Protein AF-0000000083310906 (afdb_homodimer)

Foldseek 3Di:
DAQQQLALKKKKKWKKAAQDPPDWWWFKWQAAPVSPWIWTWTAGDPAKIFIAIPPVGTDDIDGDDHDHPDMKMWMWIAANQQKIWIDILLHTDDIDHHPPPRPPRRSSRPDMDGQADPVGGGNMDIDDMDMDSHGDDSVVSNCVSPVDDD/DAFQQLALKKKKKWKKAAQDPPDWWWFKWLAAAVSPWIWTWTDGDPFKIFIAIPPVGTDDIDGDDHDHPDMKMWMWIAANQQKIWIDILLHTDDIDHHPPPRDPSRSRHHDMDGQADPVGGGNMDIDDMDMDSHGDDSVVSNCVSPVDDD

pLDDT: mean 80.82, std 16.05, range [23.57, 97.54]

Structure (mmCIF, N/CA/C/O backbone):
data_AF-0000000083310906-model_v1
#
loop_
_entity.id
_entity.type
_entity.pdbx_description
1 polymer 'LamG-like jellyroll fold domain-containing protein'
#
loop_
_atom_site.group_PDB
_atom_site.id
_atom_site.type_symbol
_atom_site.label_atom_id
_atom_site.label_alt_id
_atom_site.label_comp_id
_atom_site.label_asym_id
_atom_site.label_entity_id
_atom_site.label_seq_id
_atom_site.pdbx_PDB_ins_code
_atom_site.Cartn_x
_atom_site.Cartn_y
_atom_site.Cartn_z
_atom_site.occupancy
_atom_site.B_iso_or_equiv
_atom_site.auth_seq_id
_atom_site.auth_comp_id
_atom_site.auth_asym_id
_atom_site.auth_atom_id
_atom_site.pdbx_PDB_model_num
ATOM 1 N N . MET A 1 1 ? -15.406 -0.384 -17.21 1 23.57 1 MET A N 1
ATOM 2 C CA . MET A 1 1 ? -14.773 -1.49 -16.499 1 23.57 1 MET A CA 1
ATOM 3 C C . MET A 1 1 ? -14.1 -1.001 -15.221 1 23.57 1 MET A C 1
ATOM 5 O O . MET A 1 1 ? -13.308 -0.057 -15.253 1 23.57 1 MET A O 1
ATOM 9 N N . SER A 1 2 ? -14.776 -1.024 -14.1 1 28.61 2 SER A N 1
ATOM 10 C CA . SER A 1 2 ? -14.705 -0.167 -12.92 1 28.61 2 SER A CA 1
ATOM 11 C C . SER A 1 2 ? -13.41 -0.396 -12.148 1 28.61 2 SER A C 1
ATOM 13 O O . SER A 1 2 ? -13.048 -1.538 -11.858 1 28.61 2 SER A O 1
ATOM 15 N N . GLY A 1 3 ? -12.318 0.153 -12.567 1 34.25 3 GLY A N 1
ATOM 16 C CA . GLY A 1 3 ? -11.121 0.126 -11.741 1 34.25 3 GLY A CA 1
ATOM 17 C C . GLY A 1 3 ? -11.416 -0.104 -10.271 1 34.25 3 GLY A C 1
ATOM 18 O O . GLY A 1 3 ? -12.572 -0.04 -9.847 1 34.25 3 GLY A O 1
ATOM 19 N N . GLY A 1 4 ? -10.633 -0.885 -9.58 1 37.99 4 GLY A N 1
ATOM 20 C CA . GLY A 1 4 ? -10.904 -1.086 -8.165 1 37.99 4 GLY A CA 1
ATOM 21 C C . GLY A 1 4 ? -11.352 0.179 -7.458 1 37.99 4 GLY A C 1
ATOM 22 O O . GLY A 1 4 ? -10.619 1.169 -7.421 1 37.99 4 GLY A O 1
ATOM 23 N N . THR A 1 5 ? -12.625 0.593 -7.618 1 42.18 5 THR A N 1
ATOM 24 C CA . THR A 1 5 ? -13.252 1.75 -6.989 1 42.18 5 THR A CA 1
ATOM 25 C C . THR A 1 5 ? -12.944 1.786 -5.495 1 42.18 5 THR A C 1
ATOM 27 O O . THR A 1 5 ? -13.242 0.834 -4.771 1 42.18 5 THR A O 1
ATOM 30 N N . ILE A 1 6 ? -11.69 2.244 -5.079 1 46.39 6 ILE A N 1
ATOM 31 C CA . ILE A 1 6 ? -11.696 2.55 -3.653 1 46.39 6 ILE A CA 1
ATOM 32 C C . ILE A 1 6 ? -13.025 3.197 -3.27 1 46.39 6 ILE A C 1
ATOM 34 O O . ILE A 1 6 ? -13.457 4.163 -3.903 1 46.39 6 ILE A O 1
ATOM 38 N N . HIS A 1 7 ? -13.932 2.423 -2.693 1 57.08 7 HIS A N 1
ATOM 39 C CA . HIS A 1 7 ? -15.253 2.813 -2.212 1 57.08 7 HIS A CA 1
ATOM 40 C C . HIS A 1 7 ? -15.215 4.187 -1.552 1 57.08 7 HIS A C 1
ATOM 42 O O . HIS A 1 7 ? -14.138 4.745 -1.33 1 57.08 7 HI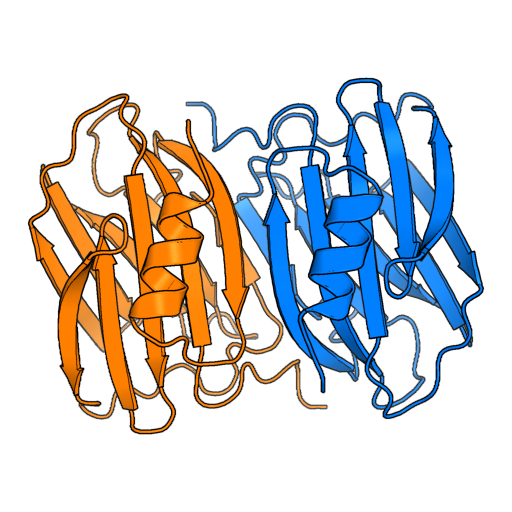S A O 1
ATOM 48 N N . ASN A 1 8 ? -16.31 4.774 -1.156 1 69.77 8 ASN A N 1
ATOM 49 C CA . ASN A 1 8 ? -16.708 6.035 -0.539 1 69.77 8 ASN A CA 1
ATOM 50 C C . ASN A 1 8 ? -16.092 6.199 0.847 1 69.77 8 ASN A C 1
ATOM 52 O O . ASN A 1 8 ? -16.476 7.096 1.6 1 69.77 8 ASN A O 1
ATOM 56 N N . GLU A 1 9 ? -15.138 5.216 1.278 1 83.07 9 GLU A N 1
ATOM 57 C CA . GLU A 1 9 ? -14.415 5.382 2.535 1 83.07 9 GLU A CA 1
ATOM 58 C C . GLU A 1 9 ? -13.037 4.73 2.47 1 83.07 9 GLU A C 1
ATOM 60 O O . GLU A 1 9 ? -12.816 3.811 1.678 1 83.07 9 GLU A O 1
ATOM 65 N N . LEU A 1 10 ? -12.065 5.137 3.286 1 88.09 10 LEU A N 1
ATOM 66 C CA . LEU A 1 10 ? -10.741 4.528 3.344 1 88.09 10 LEU A CA 1
ATOM 67 C C . LEU A 1 10 ? -10.007 4.942 4.615 1 88.09 10 LEU A C 1
ATOM 69 O O . LEU A 1 10 ? -10.372 5.933 5.253 1 88.09 10 LEU A O 1
ATOM 73 N N . SER A 1 11 ? -9.057 4.175 4.989 1 92.79 11 SER A N 1
ATOM 74 C CA . SER A 1 11 ? -8.058 4.488 6.004 1 92.79 11 SER A CA 1
ATOM 75 C C . SER A 1 11 ? -6.646 4.222 5.491 1 92.79 11 SER A C 1
ATOM 77 O O . SER A 1 11 ? -6.375 3.16 4.929 1 92.79 11 SER A O 1
ATOM 79 N N . VAL A 1 12 ? -5.796 5.185 5.613 1 93.78 12 VAL A N 1
ATOM 80 C CA . VAL A 1 12 ? -4.4 5.036 5.215 1 93.78 12 VAL A CA 1
ATOM 81 C C . VAL A 1 12 ? -3.492 5.25 6.424 1 93.78 12 VAL A C 1
ATOM 83 O O . VAL A 1 12 ? -3.606 6.259 7.123 1 93.78 12 VAL A O 1
ATOM 86 N N . LEU A 1 13 ? -2.619 4.287 6.727 1 96.12 13 LEU A N 1
ATOM 87 C CA . LEU A 1 13 ? -1.649 4.41 7.809 1 96.12 13 LEU A CA 1
ATOM 88 C C . LEU A 1 13 ? -0.23 4.196 7.294 1 96.12 13 LEU A C 1
ATOM 90 O O . LEU A 1 13 ? 0.008 3.315 6.464 1 96.12 13 LEU A O 1
ATOM 94 N N . VAL A 1 14 ? 0.717 4.951 7.798 1 93.91 14 VAL A N 1
ATOM 95 C CA . VAL A 1 14 ? 2.12 4.794 7.428 1 93.91 14 VAL A CA 1
ATOM 96 C C . VAL A 1 14 ? 3.011 5.171 8.61 1 93.91 14 VAL A C 1
ATOM 98 O O . VAL A 1 14 ? 2.701 6.102 9.356 1 93.91 14 VAL A O 1
ATOM 101 N N . TRP A 1 15 ? 4.045 4.452 8.817 1 93.92 15 TRP A N 1
ATOM 102 C CA . TRP A 1 15 ? 5.122 4.835 9.725 1 93.92 15 TRP A CA 1
ATOM 103 C C . TRP A 1 15 ? 6.256 5.516 8.967 1 93.92 15 TRP A C 1
ATOM 105 O O . TRP A 1 15 ? 6.652 5.063 7.891 1 93.92 15 TRP A O 1
ATOM 115 N N . PHE A 1 16 ? 6.758 6.634 9.555 1 90.21 16 PHE A N 1
ATOM 116 C CA . PHE A 1 16 ? 7.79 7.396 8.863 1 90.21 16 PHE A CA 1
ATOM 117 C C . PHE A 1 16 ? 8.778 7.995 9.856 1 90.21 16 PHE A C 1
ATOM 119 O O . PHE A 1 16 ? 8.455 8.17 11.033 1 90.21 16 PHE A O 1
ATOM 126 N N . ARG A 1 17 ? 9.872 8.228 9.36 1 91.34 17 ARG A N 1
ATOM 127 C CA . ARG A 1 17 ? 10.963 8.854 10.099 1 91.34 17 ARG A CA 1
ATOM 128 C C . ARG A 1 17 ? 11.675 9.898 9.245 1 91.34 17 ARG A C 1
ATOM 130 O O . ARG A 1 17 ? 12.24 9.572 8.2 1 91.34 17 ARG A O 1
ATOM 137 N N . VAL A 1 18 ? 11.638 11.17 9.749 1 88.74 18 VAL A N 1
ATOM 138 C CA . VAL A 1 18 ? 12.303 12.249 9.025 1 88.74 18 VAL A CA 1
ATOM 139 C C . VAL A 1 18 ? 13.806 12.203 9.296 1 88.74 18 VAL A C 1
ATOM 141 O O . VAL A 1 18 ? 14.235 12.196 10.452 1 88.74 18 VAL A O 1
ATOM 144 N N . GLU A 1 19 ? 14.526 12.132 8.251 1 88.68 19 GLU A N 1
ATOM 145 C CA . GLU A 1 19 ? 15.976 12.088 8.411 1 88.68 19 GLU A CA 1
ATOM 146 C C . GLU A 1 19 ? 16.571 13.493 8.436 1 88.68 19 GLU A C 1
ATOM 148 O O . GLU A 1 19 ? 17.574 13.736 9.11 1 88.68 19 GLU A O 1
ATOM 153 N N . GLN A 1 20 ? 16.047 14.347 7.66 1 86.21 20 GLN A N 1
ATOM 154 C CA . GLN A 1 20 ? 16.441 15.751 7.619 1 86.21 20 GLN A CA 1
ATOM 155 C C . GLN A 1 20 ? 15.242 16.651 7.335 1 86.21 20 GLN A C 1
ATOM 157 O O . GLN A 1 20 ? 14.44 16.363 6.444 1 86.21 20 GLN A O 1
ATOM 162 N N . PHE A 1 21 ? 15.243 17.726 8.124 1 82.03 21 PHE A N 1
ATOM 163 C CA . PHE A 1 21 ? 14.137 18.649 7.894 1 82.03 21 PHE A CA 1
ATOM 164 C C . PHE A 1 21 ? 14.44 19.575 6.722 1 82.03 21 PHE A C 1
ATOM 166 O O . PHE A 1 21 ? 15.075 20.617 6.896 1 82.03 21 PHE A O 1
ATOM 173 N N . ASP A 1 22 ? 14.261 19.175 5.601 1 80.19 22 ASP A N 1
ATOM 174 C CA . ASP A 1 22 ? 14.283 19.959 4.37 1 80.19 22 ASP A CA 1
ATOM 175 C C . ASP A 1 22 ? 12.937 19.894 3.653 1 80.19 22 ASP A C 1
ATOM 177 O O . ASP A 1 22 ? 12.808 19.23 2.622 1 80.19 22 ASP A O 1
ATOM 181 N N . LEU A 1 23 ? 11.968 20.543 4.126 1 74.47 23 LEU A N 1
ATOM 182 C CA . LEU A 1 23 ? 10.562 20.419 3.758 1 74.47 23 LEU A CA 1
ATOM 183 C C . LEU A 1 23 ? 10.243 21.271 2.534 1 74.47 23 LEU A C 1
ATOM 185 O O . LEU A 1 23 ? 10.93 22.259 2.264 1 74.47 23 LEU A O 1
ATOM 189 N N . PRO A 1 24 ? 9.329 20.826 1.683 1 84.36 24 PRO A N 1
ATOM 190 C CA . PRO A 1 24 ? 8.287 19.853 2.017 1 84.36 24 PRO A CA 1
ATOM 191 C C . PRO A 1 24 ? 8.704 18.415 1.717 1 84.36 24 PRO A C 1
ATOM 193 O O . PRO A 1 24 ? 9.486 18.175 0.793 1 84.36 24 PRO A O 1
ATOM 196 N N . HIS A 1 25 ? 8.202 17.479 2.661 1 84.43 25 HIS A N 1
ATOM 197 C CA . HIS A 1 25 ? 8.341 16.046 2.431 1 84.43 25 HIS A CA 1
ATOM 198 C C . HIS A 1 25 ? 7.004 15.416 2.053 1 84.43 25 HIS A C 1
ATOM 200 O O . HIS A 1 25 ? 6.084 15.363 2.872 1 84.43 25 HIS A O 1
ATOM 206 N N . TYR A 1 26 ? 6.949 14.887 0.878 1 86.53 26 TYR A N 1
ATOM 207 C CA . TYR A 1 26 ? 5.761 14.151 0.46 1 86.53 26 TYR A CA 1
ATOM 208 C C . TYR A 1 26 ? 5.833 12.698 0.913 1 86.53 26 TYR A C 1
ATOM 210 O O . TYR A 1 26 ? 6.771 11.978 0.563 1 86.53 26 TYR A O 1
ATOM 218 N N . ILE A 1 27 ? 4.845 12.327 1.659 1 88.18 27 ILE A N 1
ATOM 219 C CA . ILE A 1 27 ? 4.887 11.005 2.273 1 88.18 27 ILE A CA 1
ATOM 220 C C . ILE A 1 27 ? 4.179 9.995 1.372 1 88.18 27 ILE A C 1
ATOM 222 O O . ILE A 1 27 ? 4.749 8.958 1.025 1 88.18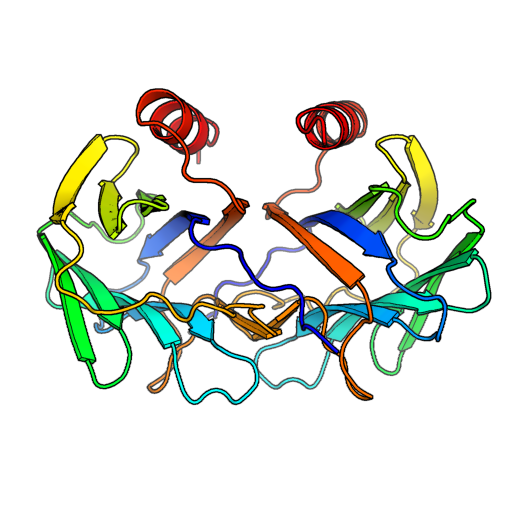 27 ILE A O 1
ATOM 226 N N . TRP A 1 28 ? 2.906 10.281 1.015 1 88.33 28 TRP A N 1
ATOM 227 C CA . TRP A 1 28 ? 2.235 9.419 0.048 1 88.33 28 TRP A CA 1
ATOM 228 C C . TRP A 1 28 ? 1.272 10.221 -0.821 1 88.33 28 TRP A C 1
ATOM 230 O O . TRP A 1 28 ? 0.799 11.285 -0.414 1 88.33 28 TRP A O 1
ATOM 240 N N . PHE A 1 29 ? 1.067 9.727 -2.049 1 84.47 29 PHE A N 1
ATOM 241 C CA . PHE A 1 29 ? 0.081 10.196 -3.015 1 84.47 29 PHE A CA 1
ATOM 242 C C . PHE A 1 29 ? -0.849 9.064 -3.433 1 84.47 29 PHE A C 1
ATOM 244 O O . PHE A 1 29 ? -0.391 7.978 -3.793 1 84.47 29 PHE A O 1
ATOM 251 N N . LEU A 1 30 ? -2.09 9.314 -3.211 1 83.74 30 LEU A N 1
ATOM 252 C CA . LEU A 1 30 ? -3.09 8.454 -3.832 1 83.74 30 LEU A CA 1
ATOM 253 C C . LEU A 1 30 ? -3.71 9.132 -5.049 1 83.74 30 LEU A C 1
ATOM 255 O O . LEU A 1 30 ? -4.39 10.152 -4.918 1 83.74 30 LEU A O 1
ATOM 259 N N . ASN A 1 31 ? -3.417 8.486 -6.149 1 78.68 31 ASN A N 1
ATOM 260 C CA . ASN A 1 31 ? -3.835 9.103 -7.403 1 78.68 31 ASN A CA 1
ATOM 261 C C . ASN A 1 31 ? -4.982 8.333 -8.051 1 78.68 31 ASN A C 1
ATOM 263 O O . ASN A 1 31 ? -5.082 7.114 -7.898 1 78.68 31 ASN A O 1
ATOM 267 N N . ASP A 1 32 ? -5.775 9.125 -8.762 1 70.44 32 ASP A N 1
ATOM 268 C CA . ASP A 1 32 ? -6.775 8.445 -9.58 1 70.44 32 ASP A CA 1
ATOM 269 C C . ASP A 1 32 ? -6.154 7.898 -10.864 1 70.44 32 ASP A C 1
ATOM 271 O O . ASP A 1 32 ? -4.977 8.136 -11.141 1 70.44 32 ASP A O 1
ATOM 275 N N . VAL A 1 33 ? -6.902 7.117 -11.703 1 63.11 33 VAL A N 1
ATOM 276 C CA . VAL A 1 33 ? -6.446 6.381 -12.878 1 63.11 33 VAL A CA 1
ATOM 277 C C . VAL A 1 33 ? -5.844 7.35 -13.893 1 63.11 33 VAL A C 1
ATOM 279 O O . VAL A 1 33 ? -4.899 7.004 -14.606 1 63.11 33 VAL A O 1
ATOM 282 N N . ASN A 1 34 ? -6.411 8.506 -13.944 1 63.2 34 ASN A N 1
ATOM 283 C CA . ASN A 1 34 ? -5.943 9.452 -14.952 1 63.2 34 ASN A CA 1
ATOM 284 C C . ASN A 1 34 ? -4.991 10.483 -14.354 1 63.2 34 ASN A C 1
ATOM 286 O O . ASN A 1 34 ? -4.573 11.419 -15.038 1 63.2 34 ASN A O 1
ATOM 290 N N . ASP A 1 35 ? -4.592 10.195 -13.087 1 64.47 35 ASP A N 1
ATOM 291 C CA . ASP A 1 35 ? -3.707 11.09 -12.347 1 64.47 35 ASP A CA 1
ATOM 292 C C . ASP A 1 35 ? -4.254 12.515 -12.334 1 64.47 35 ASP A C 1
ATOM 294 O O . ASP A 1 35 ? -3.487 13.48 -12.291 1 64.47 35 ASP A O 1
ATOM 298 N N . ALA A 1 36 ? -5.581 12.694 -12.591 1 68.31 36 ALA A N 1
ATOM 299 C CA . ALA A 1 36 ? -6.214 14.011 -12.595 1 68.31 36 ALA A CA 1
ATOM 300 C C . ALA A 1 36 ? -6.536 14.47 -11.176 1 68.31 36 ALA A C 1
ATOM 302 O O . ALA A 1 36 ? -6.577 15.671 -10.899 1 68.31 36 ALA A O 1
ATOM 303 N N . LYS A 1 37 ? -6.741 13.527 -10.268 1 74 37 LYS A N 1
ATOM 304 C CA . LYS A 1 37 ? -7.05 13.803 -8.868 1 74 37 LYS A CA 1
ATOM 305 C C . LYS A 1 37 ? -6.143 13.003 -7.937 1 74 37 LYS A C 1
ATOM 307 O O . LYS A 1 37 ? -5.794 11.859 -8.234 1 74 37 LYS A O 1
ATOM 312 N N . SER A 1 38 ? -5.688 13.738 -6.915 1 80.87 38 SER A N 1
ATOM 313 C CA . SER A 1 38 ? -4.832 13.065 -5.943 1 80.87 38 SER A CA 1
ATOM 314 C C . SER A 1 38 ? -5.09 13.578 -4.53 1 80.87 38 SER A C 1
ATOM 316 O O . SER A 1 38 ? -5.425 14.75 -4.341 1 80.87 38 SER A O 1
ATOM 318 N N . ILE A 1 39 ? -5.122 12.668 -3.672 1 84.73 39 ILE A N 1
ATOM 319 C CA . ILE A 1 39 ? -4.992 13.035 -2.266 1 84.73 39 ILE A CA 1
ATOM 320 C C . ILE A 1 39 ? -3.594 12.68 -1.767 1 84.73 39 ILE A C 1
ATOM 322 O O . ILE A 1 39 ? -3.051 11.628 -2.116 1 84.73 39 ILE A O 1
ATOM 326 N N . TYR A 1 40 ? -3.011 13.593 -1.012 1 88.9 40 TYR A N 1
ATOM 327 C CA . TYR A 1 40 ? -1.652 13.274 -0.59 1 88.9 40 TYR A CA 1
ATOM 328 C C . TYR A 1 40 ? -1.357 13.857 0.787 1 88.9 40 TYR A C 1
ATOM 330 O O . TYR A 1 40 ? -2.001 14.819 1.212 1 88.9 40 TYR A O 1
ATOM 338 N N . LEU A 1 41 ? -0.457 13.275 1.422 1 91.64 41 LEU A N 1
ATOM 339 C CA . LEU A 1 41 ? 0.067 13.682 2.721 1 91.64 41 LEU A CA 1
ATOM 340 C C . LEU A 1 41 ? 1.451 14.307 2.577 1 91.64 41 LEU A C 1
ATOM 342 O O . LEU A 1 41 ? 2.344 13.715 1.967 1 91.64 41 LEU A O 1
ATOM 346 N N . VAL A 1 42 ? 1.579 15.507 3.169 1 91.45 42 VAL A N 1
ATOM 347 C CA . VAL A 1 42 ? 2.849 16.218 3.061 1 91.45 42 VAL A CA 1
ATOM 348 C C . VAL A 1 42 ? 3.218 16.824 4.413 1 91.45 42 VAL A C 1
ATOM 350 O O . VAL A 1 42 ? 2.347 17.296 5.148 1 91.45 42 VAL A O 1
ATOM 353 N N . LEU A 1 43 ? 4.455 16.675 4.722 1 91.16 43 LEU A N 1
ATOM 354 C CA . LEU A 1 43 ? 5.016 17.414 5.848 1 91.16 43 LEU A CA 1
ATOM 355 C C . LEU A 1 43 ? 5.559 18.765 5.395 1 91.16 43 LEU A C 1
ATOM 357 O O . LEU A 1 43 ? 6.28 18.847 4.399 1 91.16 43 LEU A O 1
ATOM 361 N N . THR A 1 44 ? 5.067 19.735 6.045 1 87.93 44 THR A N 1
ATOM 362 C CA . THR A 1 44 ? 5.484 21.08 5.662 1 87.93 44 THR A CA 1
ATOM 363 C C . THR A 1 44 ? 6.014 21.846 6.87 1 87.93 44 THR A C 1
ATOM 365 O O . THR A 1 44 ? 5.773 21.457 8.015 1 87.93 44 THR A O 1
ATOM 368 N N . GLY A 1 45 ? 6.716 22.989 6.506 1 75.51 45 GLY A N 1
ATOM 369 C CA . GLY A 1 45 ? 7.235 23.825 7.576 1 75.51 45 GLY A CA 1
ATOM 370 C C . GLY A 1 45 ? 8.134 23.073 8.539 1 75.51 45 GLY A C 1
ATOM 371 O O . GLY A 1 45 ? 8.82 22.127 8.146 1 75.51 45 GLY A O 1
ATOM 372 N N . SER A 1 46 ? 8.373 23.53 9.743 1 67.79 46 SER A N 1
ATOM 373 C CA . SER A 1 46 ? 9.224 22.87 10.728 1 67.79 46 SER A CA 1
ATOM 374 C C . SER A 1 46 ? 8.459 21.788 11.483 1 67.79 46 SER A C 1
ATOM 376 O O . SER A 1 46 ? 9.047 21.032 12.259 1 67.79 46 SER A O 1
ATOM 378 N N . SER A 1 47 ? 7.107 21.515 11.097 1 80.09 47 SER A N 1
ATOM 379 C CA . SER A 1 47 ? 6.437 20.506 11.911 1 80.09 47 SER A CA 1
ATOM 380 C C . SER A 1 47 ? 4.94 20.467 11.622 1 80.09 47 SER A C 1
ATOM 382 O O . SER A 1 47 ? 4.124 20.465 12.546 1 80.09 47 SER A O 1
ATOM 384 N N . SER A 1 48 ? 4.67 20.532 10.46 1 90.49 48 SER A N 1
ATOM 385 C CA . SER A 1 48 ? 3.247 20.479 10.142 1 90.49 48 SER A CA 1
ATOM 386 C C . SER A 1 48 ? 2.932 19.313 9.21 1 90.49 48 SER A C 1
ATOM 388 O O . SER A 1 48 ? 3.752 18.948 8.366 1 90.49 48 SER A O 1
ATOM 390 N N . ILE A 1 49 ? 1.728 18.807 9.437 1 92.84 49 ILE A N 1
ATOM 391 C CA . ILE A 1 49 ? 1.2 17.767 8.562 1 92.84 49 ILE A CA 1
ATOM 392 C C . ILE A 1 49 ? -0.019 18.295 7.809 1 92.84 49 ILE A C 1
ATOM 394 O O . ILE A 1 49 ? -0.898 18.925 8.403 1 92.84 49 ILE A O 1
ATOM 398 N N . GLU A 1 50 ? 0.028 18.047 6.532 1 91.79 50 GLU A N 1
ATOM 399 C CA . GLU A 1 50 ? -1.097 18.466 5.7 1 91.79 50 GLU A CA 1
ATOM 400 C C . GLU A 1 50 ? -1.627 17.305 4.864 1 91.79 50 GLU A C 1
ATOM 402 O O . GLU A 1 50 ? -0.848 16.517 4.323 1 91.79 50 GLU A O 1
ATOM 407 N N . VAL A 1 51 ? -2.895 17.153 4.855 1 90.88 51 VAL A N 1
ATOM 408 C CA . VAL A 1 51 ? -3.56 16.357 3.829 1 90.88 51 VAL A CA 1
ATOM 409 C C . VAL A 1 51 ? -4.199 17.279 2.793 1 90.88 51 VAL A C 1
ATOM 411 O O . VAL A 1 51 ? -4.996 18.155 3.139 1 90.88 51 VAL A O 1
ATOM 414 N N . ASN A 1 52 ? -3.817 17.025 1.556 1 88.03 52 ASN A N 1
ATOM 415 C CA . ASN A 1 52 ? -4.271 17.892 0.474 1 88.03 52 ASN A CA 1
ATOM 416 C C . ASN A 1 52 ? -5.042 17.111 -0.585 1 88.03 52 ASN A C 1
ATOM 418 O O . ASN A 1 52 ? -4.816 15.913 -0.767 1 88.03 52 ASN A O 1
ATOM 422 N N . TYR A 1 53 ? -5.892 17.767 -1.122 1 80.78 53 TYR A N 1
ATOM 423 C CA . TYR A 1 53 ? -6.522 17.325 -2.361 1 80.78 53 TYR A CA 1
ATOM 424 C C . TYR A 1 53 ? -6.064 18.176 -3.54 1 80.78 53 TYR A C 1
ATOM 426 O O . TYR A 1 53 ? -6.16 19.405 -3.5 1 80.78 53 TYR A O 1
ATOM 434 N N . ARG A 1 54 ? -5.512 17.475 -4.497 1 78.24 54 ARG A N 1
ATOM 435 C CA . ARG A 1 54 ? -4.905 18.18 -5.622 1 78.24 54 ARG A CA 1
ATOM 436 C C . ARG A 1 54 ? -5.898 19.143 -6.264 1 78.24 54 ARG A C 1
ATOM 438 O O . ARG A 1 54 ? -7.028 18.761 -6.577 1 78.24 54 ARG A O 1
ATOM 445 N N . ASN A 1 55 ? -5.497 20.36 -6.388 1 72.37 55 ASN A N 1
ATOM 446 C CA . ASN A 1 55 ? -6.203 21.471 -7.018 1 72.37 55 ASN A CA 1
ATOM 447 C C . ASN A 1 55 ? -7.366 21.956 -6.157 1 72.37 55 ASN A C 1
ATOM 449 O O . ASN A 1 55 ? -8.102 22.86 -6.554 1 72.37 55 ASN A O 1
ATOM 453 N N . GLU A 1 56 ? -7.702 21.28 -5.076 1 73.13 56 GLU A N 1
ATOM 454 C CA . GLU A 1 56 ? -8.759 21.738 -4.18 1 73.13 56 GLU A CA 1
ATOM 455 C C . GLU A 1 56 ? -8.178 22.387 -2.927 1 73.13 56 GLU A C 1
ATOM 457 O O . GLU A 1 56 ? -8.88 23.105 -2.212 1 73.13 56 GLU A O 1
ATOM 462 N N . GLY A 1 57 ? -6.924 22.046 -2.7 1 77.82 57 GLY A N 1
ATOM 463 C CA . GLY A 1 57 ? -6.258 22.713 -1.592 1 77.82 57 GLY A CA 1
ATOM 464 C C . GLY A 1 57 ? -6.133 21.839 -0.358 1 77.82 57 GLY A C 1
ATOM 465 O O . GLY A 1 57 ? -6.229 20.614 -0.447 1 77.82 57 GLY A O 1
ATOM 466 N N . ILE A 1 58 ? -5.819 22.565 0.796 1 77.67 58 ILE A N 1
ATOM 467 C CA . ILE A 1 58 ? -5.539 21.886 2.057 1 77.67 58 ILE A CA 1
ATOM 468 C C . ILE A 1 58 ? -6.847 21.428 2.698 1 77.67 58 ILE A C 1
ATOM 470 O O . ILE A 1 58 ? -7.757 22.233 2.91 1 77.67 58 ILE A O 1
ATOM 474 N N . LEU A 1 59 ? -6.858 20.152 2.956 1 81.71 59 LEU A N 1
ATOM 475 C CA . LEU A 1 59 ? -8.018 19.557 3.611 1 81.71 59 LEU A CA 1
ATOM 476 C C . LEU A 1 59 ? -7.844 19.553 5.126 1 81.71 59 LEU A C 1
ATOM 478 O O . LEU A 1 59 ? -8.752 19.948 5.861 1 81.71 59 LEU A O 1
ATOM 482 N N . LEU A 1 60 ? -6.724 19.088 5.548 1 87.26 60 LEU A N 1
ATOM 483 C CA . LEU A 1 60 ? -6.374 19.023 6.963 1 87.26 60 LEU A CA 1
ATOM 484 C C . LEU A 1 60 ? -4.976 19.582 7.203 1 87.26 60 LEU A C 1
ATOM 486 O O . LEU A 1 60 ? -4.087 19.425 6.362 1 87.26 60 LEU A O 1
ATOM 490 N N . PHE A 1 61 ? -4.855 20.25 8.309 1 89.47 61 PHE A N 1
ATOM 491 C CA . PHE A 1 61 ? -3.581 20.85 8.687 1 89.47 61 PHE A CA 1
ATOM 492 C C . PHE A 1 61 ? -3.415 20.859 10.202 1 89.47 61 PHE A C 1
ATOM 494 O O . PHE A 1 61 ? -4.286 21.348 10.924 1 89.47 61 PHE A O 1
ATOM 501 N N . GLU A 1 62 ? -2.306 20.29 10.599 1 92.77 62 GLU A N 1
ATOM 502 C CA . GLU A 1 62 ? -2.022 20.295 12.031 1 92.77 62 GLU A CA 1
ATOM 503 C C . GLU A 1 62 ? -0.525 20.424 12.297 1 92.77 62 GLU A C 1
ATOM 505 O O . GLU A 1 62 ? 0.292 19.879 11.551 1 92.77 62 GLU A O 1
ATOM 510 N N . ASN A 1 63 ? -0.225 21.111 13.378 1 92.73 63 ASN A N 1
ATOM 511 C CA . ASN A 1 63 ? 1.146 21.117 13.877 1 92.73 63 ASN A CA 1
ATOM 512 C C . ASN A 1 63 ? 1.405 19.943 14.817 1 92.73 63 ASN A C 1
ATOM 514 O O . ASN A 1 63 ? 0.574 19.631 15.671 1 92.73 63 ASN A O 1
ATOM 518 N N . VAL A 1 64 ? 2.516 19.231 14.498 1 91.68 64 VAL A N 1
ATOM 519 C CA . VAL A 1 64 ? 2.887 18.112 15.358 1 91.68 64 VAL A CA 1
ATOM 520 C C . VAL A 1 64 ? 4.367 18.207 15.72 1 91.68 64 VAL A C 1
ATOM 522 O O . VAL A 1 64 ? 5.153 18.816 14.99 1 91.68 64 VAL A O 1
ATOM 525 N N . PRO A 1 65 ? 4.783 17.645 16.876 1 89.22 65 PRO A N 1
ATOM 526 C CA . PRO A 1 65 ? 6.179 17.694 17.317 1 89.22 65 PRO A CA 1
ATOM 527 C C . PRO A 1 65 ? 7.065 16.689 16.585 1 89.22 65 PRO A C 1
ATOM 529 O O . PRO A 1 65 ? 7.447 15.665 17.158 1 89.22 65 PRO A O 1
ATOM 532 N N . LEU A 1 66 ? 7.516 17.032 15.445 1 90.64 66 LEU A N 1
ATOM 533 C CA . LEU A 1 66 ? 8.385 16.144 14.681 1 90.64 66 LEU A CA 1
ATOM 534 C C . LEU A 1 66 ? 9.846 16.346 15.071 1 90.64 66 LEU A C 1
ATOM 536 O O . LEU A 1 66 ? 10.279 17.476 15.309 1 90.64 66 LEU A O 1
ATOM 540 N N . LYS A 1 67 ? 10.564 15.312 15.242 1 91.12 67 LYS A N 1
ATOM 541 C CA . LYS A 1 67 ? 12.001 15.295 15.501 1 91.12 67 LYS A CA 1
ATOM 542 C C . LYS A 1 67 ? 12.728 14.394 14.507 1 91.12 67 LYS A C 1
ATOM 544 O O . LYS A 1 67 ? 12.253 13.302 14.188 1 91.12 67 LYS A O 1
ATOM 549 N N . GLU A 1 68 ? 13.84 14.919 14.05 1 90.3 68 GLU A N 1
ATOM 550 C CA . GLU A 1 68 ? 14.651 14.097 13.156 1 90.3 68 GLU A CA 1
ATOM 551 C C . GLU A 1 68 ? 15.05 12.784 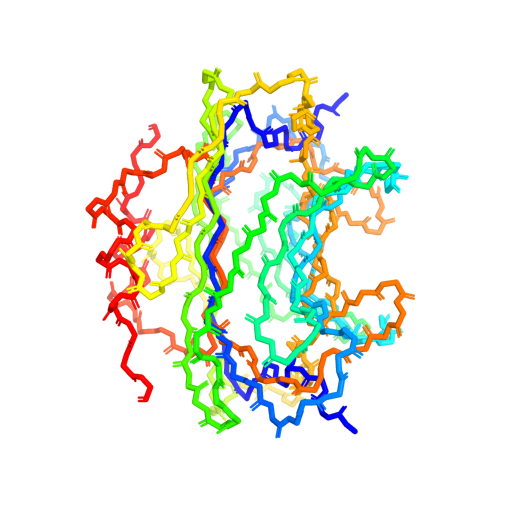13.824 1 90.3 68 GLU A C 1
ATOM 553 O O . GLU A 1 68 ? 15.374 12.76 15.014 1 90.3 68 GLU A O 1
ATOM 558 N N . GLY A 1 69 ? 14.949 11.736 13.055 1 91.53 69 GLY A N 1
ATOM 559 C CA . GLY A 1 69 ? 15.443 10.446 13.509 1 91.53 69 GLY A CA 1
ATOM 560 C C . GLY A 1 69 ? 14.44 9.689 14.36 1 91.53 69 GLY A C 1
ATOM 561 O O . GLY A 1 69 ? 14.755 8.629 14.905 1 91.53 69 GLY A O 1
ATOM 562 N N . THR A 1 70 ? 13.235 10.217 14.477 1 92.99 70 THR A N 1
ATOM 563 C CA . THR A 1 70 ? 12.212 9.576 15.296 1 92.99 70 THR A CA 1
ATOM 564 C C . THR A 1 70 ? 11.104 8.995 14.422 1 92.99 70 THR A C 1
ATOM 566 O O . THR A 1 70 ? 10.664 9.634 13.463 1 92.99 70 THR A O 1
ATOM 569 N N . TRP A 1 71 ? 10.731 7.774 14.808 1 94.06 71 TRP A N 1
ATOM 570 C CA . TRP A 1 71 ? 9.623 7.134 14.106 1 94.06 71 TRP A CA 1
ATOM 571 C C . TRP A 1 71 ? 8.283 7.669 14.598 1 94.06 71 TRP A C 1
ATOM 573 O O . TRP A 1 71 ? 8.073 7.819 15.804 1 94.06 71 TRP A O 1
ATOM 583 N N . ASN A 1 72 ? 7.429 7.972 13.676 1 94.43 72 ASN A N 1
ATOM 584 C CA . ASN A 1 72 ? 6.051 8.381 13.926 1 94.43 72 ASN A CA 1
ATOM 585 C C . ASN A 1 72 ? 5.074 7.644 13.014 1 94.43 72 ASN A C 1
ATOM 587 O O . ASN A 1 72 ? 5.483 7.02 12.034 1 94.43 72 ASN A O 1
ATOM 591 N N . ASN A 1 73 ? 3.81 7.65 13.419 1 96.1 73 ASN A N 1
ATOM 592 C CA . ASN A 1 73 ? 2.732 7.122 12.591 1 96.1 73 ASN A CA 1
ATOM 593 C C . ASN A 1 73 ? 1.703 8.198 12.256 1 96.1 73 ASN A C 1
ATOM 595 O O . ASN A 1 73 ? 1.335 9 13.116 1 96.1 73 ASN A O 1
ATOM 599 N N . ILE A 1 74 ? 1.279 8.221 11.021 1 95.89 74 ILE A N 1
ATOM 600 C CA . ILE A 1 74 ? 0.166 9.078 10.625 1 95.89 74 ILE A CA 1
ATOM 601 C C . ILE A 1 74 ? -0.952 8.227 10.028 1 95.89 74 ILE A C 1
ATOM 603 O O . ILE A 1 74 ? -0.693 7.308 9.248 1 95.89 74 ILE A O 1
ATOM 607 N N . GLY A 1 75 ? -2.165 8.461 10.49 1 96.6 75 GLY A N 1
ATOM 608 C CA . GLY A 1 75 ? -3.364 7.838 9.951 1 96.6 75 GLY A CA 1
ATOM 609 C C . GLY A 1 75 ? -4.355 8.839 9.389 1 96.6 75 GLY A C 1
ATOM 610 O O . GLY A 1 75 ? -4.604 9.883 9.997 1 96.6 75 GLY A O 1
ATOM 611 N N . TYR A 1 76 ? -4.797 8.612 8.206 1 93.84 76 TYR A N 1
ATOM 612 C CA . TYR A 1 76 ? -5.871 9.377 7.582 1 93.84 76 TYR A CA 1
ATOM 613 C C . TYR A 1 76 ? -7.095 8.503 7.34 1 93.84 76 TYR A C 1
ATOM 615 O O . TYR A 1 76 ? -6.978 7.389 6.824 1 93.84 76 TYR A O 1
ATOM 623 N N . VAL A 1 77 ? -8.263 9.001 7.774 1 92.94 77 VAL A N 1
ATOM 624 C CA . VAL A 1 77 ? -9.507 8.261 7.589 1 92.94 77 VAL A CA 1
ATOM 625 C C . VAL A 1 77 ? -10.536 9.147 6.889 1 92.94 77 VAL A C 1
ATOM 627 O O . VAL A 1 77 ? -10.693 10.32 7.236 1 92.94 77 VAL A O 1
ATOM 630 N N . PHE A 1 78 ? -11.136 8.568 5.925 1 88.77 78 PHE A N 1
ATOM 631 C CA . PHE A 1 78 ? -12.286 9.165 5.256 1 88.77 78 PHE A CA 1
ATOM 632 C C . PHE A 1 78 ? -13.477 8.213 5.274 1 88.77 78 PHE A C 1
ATOM 634 O O . PHE A 1 78 ? -13.368 7.066 4.836 1 88.77 78 PHE A O 1
ATOM 641 N N . ASP A 1 79 ? -14.565 8.792 5.807 1 86.67 79 ASP A N 1
ATOM 642 C CA . ASP A 1 79 ? -15.692 7.875 5.943 1 86.67 79 ASP A CA 1
ATOM 643 C C . ASP A 1 79 ? -16.789 8.199 4.931 1 86.67 79 ASP A C 1
ATOM 645 O O . ASP A 1 79 ? -16.693 9.185 4.198 1 86.67 79 ASP A O 1
ATOM 649 N N . LYS A 1 80 ? -17.78 7.392 4.817 1 80.9 80 LYS A N 1
ATOM 650 C CA . LYS A 1 80 ? -18.842 7.456 3.818 1 80.9 80 LYS A CA 1
ATOM 651 C C . LYS A 1 80 ? -19.708 8.698 4.015 1 80.9 80 LYS A C 1
ATOM 653 O O . LYS A 1 80 ? -20.427 9.111 3.103 1 80.9 80 LYS A O 1
ATOM 658 N N . GLU A 1 81 ? -19.659 9.21 5.198 1 78.92 81 GLU A N 1
ATOM 659 C CA . GLU A 1 81 ? -20.452 10.401 5.486 1 78.92 81 GLU A CA 1
ATOM 660 C C . GLU A 1 81 ? -19.707 11.671 5.086 1 78.92 81 GLU A C 1
ATOM 662 O O . GLU A 1 81 ? -20.239 12.775 5.212 1 78.92 81 GLU A O 1
ATOM 667 N N . GLY A 1 82 ? -18.492 11.487 4.701 1 78.22 82 GLY A N 1
ATOM 668 C CA . GLY A 1 82 ? -17.726 12.623 4.214 1 78.22 82 GLY A CA 1
ATOM 669 C C . GLY A 1 82 ? -16.844 13.249 5.278 1 78.22 82 GLY A C 1
ATOM 670 O O . GLY A 1 82 ? -16.413 14.395 5.138 1 78.22 82 GLY A O 1
ATOM 671 N N . THR A 1 83 ? -16.626 12.594 6.313 1 86.78 83 THR A N 1
ATOM 672 C CA . THR A 1 83 ? -15.78 13.094 7.391 1 86.78 83 THR A CA 1
ATOM 673 C C . THR A 1 83 ? -14.336 12.64 7.202 1 86.78 83 THR A C 1
ATOM 675 O O . THR A 1 83 ? -14.081 11.47 6.907 1 86.78 83 THR A O 1
ATOM 678 N N . SER A 1 84 ? -13.409 13.597 7.322 1 89.41 84 SER A N 1
ATOM 679 C CA . SER A 1 84 ? -11.98 13.303 7.289 1 89.41 84 SER A CA 1
ATOM 680 C C . SER A 1 84 ? -11.354 13.447 8.672 1 89.41 84 SER A C 1
ATOM 682 O O . SER A 1 84 ? -11.647 14.401 9.395 1 89.41 84 SER A O 1
ATOM 684 N N . LYS A 1 85 ? -10.586 12.471 8.967 1 93.66 85 LYS A N 1
ATOM 685 C CA . LYS A 1 85 ? -9.881 12.483 10.246 1 93.66 85 LYS A CA 1
ATOM 686 C C . LYS A 1 85 ? -8.383 12.267 10.05 1 93.66 85 LYS A C 1
ATOM 688 O O . LYS A 1 85 ? -7.971 11.463 9.212 1 93.66 85 LYS A O 1
ATOM 693 N N . LEU A 1 86 ? -7.631 12.947 10.854 1 95.62 86 LEU A N 1
ATOM 694 C CA . LEU A 1 86 ? -6.178 12.818 10.88 1 95.62 86 LEU A CA 1
ATOM 695 C C . LEU A 1 86 ? -5.697 12.363 12.254 1 95.62 86 LEU A C 1
ATOM 697 O O . LEU A 1 86 ? -6.143 12.888 13.277 1 95.62 86 LEU A O 1
ATOM 701 N N . TYR A 1 87 ? -4.87 11.376 12.227 1 97.39 87 TYR A N 1
ATOM 702 C CA . TYR A 1 87 ? -4.306 10.834 13.458 1 97.39 87 TYR A CA 1
ATOM 703 C C . TYR A 1 87 ? -2.785 10.933 13.451 1 97.39 87 TYR A C 1
ATOM 705 O O . TYR A 1 87 ? -2.15 10.757 12.408 1 97.39 87 TYR A O 1
ATOM 713 N N . PHE A 1 88 ? -2.199 11.17 14.603 1 96.43 88 PHE A N 1
ATOM 714 C CA . PHE A 1 88 ? -0.758 11.17 14.828 1 96.43 88 PHE A CA 1
ATOM 715 C C . PHE A 1 88 ? -0.395 10.282 16.013 1 96.43 88 PHE A C 1
ATOM 717 O O . PHE A 1 88 ? -0.801 10.553 17.145 1 96.43 88 PHE A O 1
ATOM 724 N N . ASN A 1 89 ? 0.337 9.224 15.672 1 96.42 89 ASN A N 1
ATOM 725 C CA . ASN A 1 89 ? 0.701 8.222 16.668 1 96.42 89 ASN A CA 1
ATOM 726 C C . ASN A 1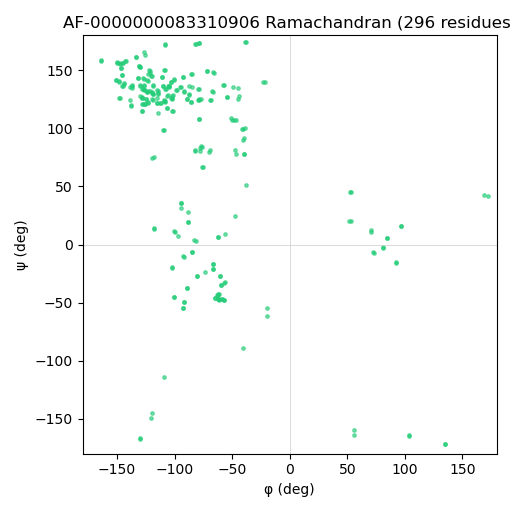 89 ? -0.523 7.708 17.42 1 96.42 89 ASN A C 1
ATOM 728 O O . ASN A 1 89 ? -0.507 7.612 18.649 1 96.42 89 ASN A O 1
ATOM 732 N N . GLY A 1 90 ? -1.565 7.42 16.622 1 96.45 90 GLY A N 1
ATOM 733 C CA . GLY A 1 90 ? -2.759 6.761 17.127 1 96.45 90 GLY A CA 1
ATOM 734 C C . GLY A 1 90 ? -3.722 7.714 17.811 1 96.45 90 GLY A C 1
ATOM 735 O O . GLY A 1 90 ? -4.796 7.306 18.257 1 96.45 90 GLY A O 1
ATOM 736 N N . VAL A 1 91 ? -3.383 8.973 17.928 1 96.18 91 VAL A N 1
ATOM 737 C CA . VAL A 1 91 ? -4.22 9.97 18.588 1 96.18 91 VAL A CA 1
ATOM 738 C C . VAL A 1 91 ? -4.888 10.858 17.54 1 96.18 91 VAL A C 1
ATOM 740 O O . VAL A 1 91 ? -4.226 11.359 16.628 1 96.18 91 VAL A O 1
ATOM 743 N N . LEU A 1 92 ? -6.167 11.14 17.699 1 96.87 92 LEU A N 1
ATOM 744 C CA . LEU A 1 92 ? -6.92 11.99 16.784 1 96.87 92 LEU A CA 1
ATOM 745 C C . LEU A 1 92 ? -6.452 13.439 16.878 1 96.87 92 LEU A C 1
ATOM 747 O O . LEU A 1 92 ? -6.435 14.021 17.965 1 96.87 92 LEU A O 1
ATOM 751 N N . LEU A 1 93 ? -6.049 14.05 15.78 1 95.31 93 LEU A N 1
ATOM 752 C CA . LEU A 1 93 ? -5.574 15.429 15.745 1 95.31 93 LEU A CA 1
ATOM 753 C C . LEU A 1 93 ? -6.665 16.366 15.237 1 95.31 93 LEU A C 1
ATOM 755 O O . LEU A 1 93 ? -6.812 17.483 15.738 1 95.31 93 LEU A O 1
ATOM 759 N N . GLN A 1 94 ? -7.316 15.96 14.184 1 93.74 94 GLN A N 1
ATOM 760 C CA . GLN A 1 94 ? -8.265 16.84 13.51 1 93.74 94 GLN A CA 1
ATOM 761 C C . GLN A 1 94 ? -9.375 16.039 12.835 1 93.74 94 GLN A C 1
ATOM 763 O O . GLN A 1 94 ? -9.13 14.951 12.308 1 93.74 94 GLN A O 1
ATOM 768 N N . ILE A 1 95 ? -10.538 16.558 12.896 1 91.45 95 ILE A N 1
ATOM 769 C CA . ILE A 1 95 ? -11.701 16.023 12.196 1 91.45 95 ILE A CA 1
ATOM 770 C C . ILE A 1 95 ? -12.371 17.132 11.388 1 91.45 95 ILE A C 1
ATOM 772 O O . ILE A 1 95 ? -12.576 18.239 11.892 1 91.45 95 ILE A O 1
ATOM 776 N N . ILE A 1 96 ? -12.558 16.892 10.11 1 86.27 96 ILE A N 1
ATOM 777 C CA . ILE A 1 96 ? -13.235 17.875 9.272 1 86.27 96 ILE A CA 1
ATOM 778 C C . ILE A 1 96 ? -14.414 17.219 8.556 1 86.27 96 ILE A C 1
ATOM 780 O O . ILE A 1 96 ? -14.256 16.179 7.912 1 86.27 96 ILE A O 1
ATOM 784 N N . PRO A 1 97 ? -15.54 17.784 8.827 1 76.69 97 PRO A N 1
ATOM 785 C CA . PRO A 1 97 ? -16.682 17.28 8.06 1 76.69 97 PRO A CA 1
ATOM 786 C C . PRO A 1 97 ? -16.58 17.598 6.57 1 76.69 97 PRO A C 1
ATOM 788 O O . PRO A 1 97 ? -15.891 18.545 6.184 1 76.69 97 PRO A O 1
ATOM 791 N N . TYR A 1 98 ? -17.12 16.714 5.689 1 62.56 98 TYR A N 1
ATOM 792 C CA . TYR A 1 98 ? -17.105 16.835 4.235 1 62.56 98 TYR A CA 1
ATOM 793 C C . TYR A 1 98 ? -17.558 18.223 3.798 1 62.56 98 TYR A C 1
ATOM 795 O O . TYR A 1 98 ? -18.622 18.693 4.209 1 62.56 98 TYR A O 1
ATOM 803 N N . PHE A 1 99 ? -16.606 19.034 3.332 1 56.57 99 PHE A N 1
ATOM 804 C CA . PHE A 1 99 ? -17.008 20.303 2.737 1 56.57 99 PHE A CA 1
ATOM 805 C C . PHE A 1 99 ? -17.147 20.171 1.225 1 56.57 99 PHE A C 1
ATOM 807 O O . PHE A 1 99 ? -16.896 21.127 0.488 1 56.57 99 PHE A O 1
ATOM 814 N N . GLY A 1 100 ? -17.626 18.985 0.743 1 53.97 100 GLY A N 1
ATOM 815 C CA . GLY A 1 100 ? -17.894 18.871 -0.682 1 53.97 100 GLY A CA 1
ATOM 816 C C . GLY A 1 100 ? -16.715 18.332 -1.469 1 53.97 100 GLY A C 1
ATOM 817 O O . GLY A 1 100 ? -16.786 18.202 -2.693 1 53.97 100 GLY A O 1
ATOM 818 N N . ILE A 1 101 ? -15.559 18.33 -0.884 1 48.94 101 ILE A N 1
ATOM 819 C CA . ILE A 1 101 ? -14.439 17.854 -1.688 1 48.94 101 ILE A CA 1
ATOM 820 C C . ILE A 1 101 ? -14.487 16.331 -1.789 1 48.94 101 ILE A C 1
ATOM 822 O O . ILE A 1 101 ? -14.497 15.635 -0.771 1 48.94 101 ILE A O 1
ATOM 826 N N . GLY A 1 102 ? -15.264 15.921 -2.714 1 50.03 102 GLY A N 1
ATOM 827 C CA . GLY A 1 102 ? -15.398 14.489 -2.928 1 50.03 102 GLY A CA 1
ATOM 828 C C . GLY A 1 102 ? -14.064 13.775 -3.038 1 50.03 102 GLY A C 1
ATOM 829 O O . GLY A 1 102 ? -13.123 14.295 -3.64 1 50.03 102 GLY A O 1
ATOM 830 N N . ILE A 1 103 ? -13.689 13.004 -1.996 1 55.38 103 ILE A N 1
ATOM 831 C CA . ILE A 1 103 ? -12.581 12.086 -2.236 1 55.38 103 ILE A CA 1
ATOM 832 C C . ILE A 1 103 ? -12.783 11.37 -3.57 1 55.38 103 ILE A C 1
ATOM 834 O O . ILE A 1 103 ? -13.918 11.102 -3.972 1 55.38 103 ILE A O 1
ATOM 838 N N . PRO A 1 104 ? -11.821 11.469 -4.4 1 49.27 104 PRO A N 1
ATOM 839 C CA . PRO A 1 104 ? -12.003 10.834 -5.707 1 49.27 104 PRO A CA 1
ATOM 840 C C . PRO A 1 104 ? -12.704 9.481 -5.613 1 49.27 104 PRO A C 1
ATOM 842 O O . PRO A 1 104 ? -12.366 8.664 -4.753 1 49.27 104 PRO A O 1
ATOM 845 N N . SER A 1 105 ? -14.086 9.597 -5.736 1 46.77 105 SER A N 1
ATOM 846 C CA . SER A 1 105 ? -14.891 8.38 -5.755 1 46.77 105 SER A CA 1
ATOM 847 C C . SER A 1 105 ? -14.045 7.162 -6.108 1 46.77 105 SER A C 1
ATOM 849 O O . SER A 1 105 ? -14.247 6.078 -5.557 1 46.77 105 SER A O 1
ATOM 851 N N . SER A 1 106 ? -13.507 7.269 -7.314 1 44.74 106 SER A N 1
ATOM 852 C CA . SER A 1 106 ? -12.849 6.098 -7.886 1 44.74 106 SER A CA 1
ATOM 853 C C . SER A 1 106 ? -11.38 6.038 -7.484 1 44.74 106 SER A C 1
ATOM 855 O O . SER A 1 106 ? -10.494 6.052 -8.342 1 44.74 106 SER A O 1
ATOM 857 N N . ILE A 1 107 ? -10.93 6.556 -6.367 1 44.68 107 ILE A N 1
ATOM 858 C CA . ILE A 1 107 ? -9.523 6.276 -6.1 1 44.68 107 ILE A CA 1
ATOM 859 C C . ILE A 1 107 ? -9.247 4.788 -6.303 1 44.68 107 ILE A C 1
ATOM 861 O O . ILE A 1 107 ? -9.389 3.991 -5.373 1 44.68 107 ILE A O 1
ATOM 865 N N . THR A 1 108 ? -10.081 4.122 -7.139 1 46.16 108 THR A N 1
ATOM 866 C CA . THR A 1 108 ? -9.48 2.885 -7.625 1 46.16 108 THR A CA 1
ATOM 867 C C . THR A 1 108 ? -7.988 3.074 -7.883 1 46.16 108 THR A C 1
ATOM 869 O O . THR A 1 108 ? -7.596 3.643 -8.905 1 46.16 108 THR A O 1
ATOM 872 N N . THR A 1 109 ? -7.338 3.621 -6.838 1 51.62 109 THR A N 1
ATOM 873 C CA . THR A 1 109 ? -5.972 4.126 -6.927 1 51.62 109 THR A CA 1
ATOM 874 C C . THR A 1 109 ? -5.098 3.18 -7.746 1 51.62 109 THR A C 1
ATOM 876 O O . THR A 1 109 ? -4.947 2.007 -7.397 1 51.62 109 THR A O 1
ATOM 879 N N . ASN A 1 110 ? -4.966 3.598 -8.957 1 60.13 110 ASN A N 1
ATOM 880 C CA . ASN A 1 110 ? -4.104 2.835 -9.854 1 60.13 110 ASN A CA 1
ATOM 881 C C . ASN A 1 110 ? -2.628 3.05 -9.532 1 60.13 110 ASN A C 1
ATOM 883 O O . ASN A 1 110 ? -1.826 2.119 -9.624 1 60.13 110 ASN A O 1
ATOM 887 N N . TYR A 1 111 ? -2.501 4.393 -8.819 1 72.26 111 TYR A N 1
ATOM 888 C CA . TYR A 1 111 ? -1.084 4.676 -8.619 1 72.26 111 TYR A CA 1
ATOM 889 C C . TYR A 1 111 ? -0.836 5.271 -7.239 1 72.26 111 TYR A C 1
ATOM 891 O O . TYR A 1 111 ? -1.569 6.16 -6.798 1 72.26 111 TYR A O 1
ATOM 899 N N . ILE A 1 112 ? -0.009 4.675 -6.527 1 80.66 112 ILE A N 1
ATOM 900 C CA . ILE A 1 112 ? 0.397 5.169 -5.216 1 80.66 112 ILE A CA 1
ATOM 901 C C . ILE A 1 112 ? 1.879 5.538 -5.24 1 80.66 112 ILE A C 1
ATOM 903 O O . ILE A 1 112 ? 2.712 4.758 -5.707 1 80.66 112 ILE A O 1
ATOM 907 N N . ASN A 1 113 ? 2.137 6.752 -4.852 1 80.62 113 ASN A N 1
ATOM 908 C CA . ASN A 1 113 ? 3.52 7.144 -4.599 1 80.62 113 ASN A CA 1
ATOM 909 C C . ASN A 1 113 ? 3.836 7.152 -3.106 1 80.62 113 ASN A C 1
ATOM 911 O O . ASN A 1 113 ? 3.09 7.727 -2.312 1 80.62 113 ASN A O 1
ATOM 915 N N . LEU A 1 114 ? 4.915 6.473 -2.746 1 82.77 114 LEU A N 1
ATOM 916 C CA . LEU A 1 114 ? 5.389 6.48 -1.367 1 82.77 114 LEU A CA 1
ATOM 917 C C . LEU A 1 114 ? 6.732 7.195 -1.258 1 82.77 114 LEU A C 1
ATOM 919 O O . LEU A 1 114 ? 7.7 6.812 -1.918 1 82.77 114 LEU A O 1
ATOM 923 N N . GLY A 1 115 ? 6.765 8.24 -0.421 1 80.05 115 GLY A N 1
ATOM 924 C CA . GLY A 1 115 ? 7.989 8.982 -0.167 1 80.05 115 GLY A CA 1
ATOM 925 C C . GLY A 1 115 ? 8.435 9.821 -1.35 1 80.05 115 GLY A C 1
ATOM 926 O O . GLY A 1 115 ? 9.6 10.215 -1.434 1 80.05 115 GLY A O 1
ATOM 927 N N . LYS A 1 116 ? 7.589 9.936 -2.312 1 73.33 116 LYS A N 1
ATOM 928 C CA . LYS A 1 116 ? 7.881 10.742 -3.494 1 73.33 116 LYS A CA 1
ATOM 929 C C . LYS A 1 116 ? 6.669 11.572 -3.907 1 73.33 116 LYS A C 1
ATOM 931 O O . LYS A 1 116 ? 5.536 11.09 -3.862 1 73.33 116 LYS A O 1
ATOM 936 N N . GLY A 1 117 ? 6.955 12.791 -4.187 1 66.08 117 GLY A N 1
ATOM 937 C CA . GLY A 1 117 ? 5.901 13.674 -4.66 1 66.08 117 GLY A CA 1
ATOM 938 C C . GLY A 1 117 ? 6.275 14.426 -5.923 1 66.08 117 GLY A C 1
ATOM 939 O O . GLY A 1 117 ? 7.132 13.978 -6.688 1 66.08 117 GLY A O 1
ATOM 940 N N . VAL A 1 118 ? 5.501 15.427 -6.257 1 64.77 118 VAL A N 1
ATOM 941 C CA . VAL A 1 118 ? 5.623 16.231 -7.469 1 64.77 118 VAL A CA 1
ATOM 942 C C . VAL A 1 118 ? 6.981 16.928 -7.491 1 64.77 118 VAL A C 1
ATOM 944 O O . VAL A 1 118 ? 7.547 17.164 -8.562 1 64.77 118 VAL A O 1
ATOM 947 N N . SER A 1 119 ? 7.512 17.16 -6.356 1 64.93 119 SER A N 1
ATOM 948 C CA . SER A 1 119 ? 8.714 17.987 -6.318 1 64.93 119 SER A CA 1
ATOM 949 C C . SER A 1 119 ? 9.901 17.211 -5.758 1 64.93 119 SER A C 1
ATOM 951 O O . SER A 1 119 ? 10.907 17.805 -5.363 1 64.93 119 SER A O 1
ATOM 953 N N . GLY A 1 120 ? 9.762 15.904 -5.669 1 69.72 120 GLY A N 1
ATOM 954 C CA . GLY A 1 120 ? 10.928 15.169 -5.206 1 69.72 120 GLY A CA 1
ATOM 955 C C . GLY A 1 120 ? 10.595 14.114 -4.168 1 69.72 120 GLY A C 1
ATOM 956 O O . GLY A 1 120 ? 9.422 13.869 -3.878 1 69.72 120 GLY A O 1
ATOM 957 N N . SER A 1 121 ? 11.77 13.524 -3.566 1 73.25 121 SER A N 1
ATOM 958 C CA . SER A 1 121 ? 11.648 12.44 -2.597 1 73.25 121 SER A CA 1
ATOM 959 C C . SER A 1 121 ? 11.797 12.956 -1.169 1 73.25 121 SER A C 1
ATOM 961 O O . SER A 1 121 ? 12.505 13.936 -0.929 1 73.25 121 SER A O 1
ATOM 963 N N . CYS A 1 122 ? 11.041 12.416 -0.322 1 80.08 122 CYS A N 1
ATOM 964 C CA . CYS A 1 122 ? 11.182 12.765 1.088 1 80.08 122 CYS A CA 1
ATOM 965 C C . CYS A 1 122 ? 12.513 12.272 1.641 1 80.08 122 CYS A C 1
ATOM 967 O O . CYS A 1 122 ? 12.967 11.18 1.297 1 80.08 122 CYS A O 1
ATOM 969 N N . LYS A 1 123 ? 13.235 13.189 2.347 1 84.11 123 LYS A N 1
ATOM 970 C CA . LYS A 1 123 ? 14.372 12.736 3.143 1 84.11 123 LYS A CA 1
ATOM 971 C C . LYS A 1 123 ? 13.908 12.052 4.426 1 84.11 123 LYS A C 1
ATOM 973 O O . LYS A 1 123 ? 14.122 12.57 5.524 1 84.11 123 LYS A O 1
ATOM 978 N N . CYS A 1 124 ? 13.245 10.858 4.163 1 85.51 124 CYS A N 1
ATOM 979 C CA . CYS A 1 124 ? 12.616 10.105 5.243 1 85.51 124 CYS A CA 1
ATOM 980 C C . CYS A 1 124 ? 12.779 8.605 5.028 1 85.51 124 CYS A C 1
ATOM 982 O O . CYS A 1 124 ? 13.12 8.164 3.929 1 85.51 124 CYS A O 1
ATOM 984 N N . SER A 1 125 ? 12.665 7.922 6.086 1 84.59 125 SER A N 1
ATOM 985 C CA . SER A 1 125 ? 12.453 6.479 6.048 1 84.59 125 SER A CA 1
ATOM 986 C C . SER A 1 125 ? 10.979 6.132 6.226 1 84.59 125 SER A C 1
ATOM 988 O O . SER A 1 125 ? 10.283 6.754 7.032 1 84.59 125 SER A O 1
ATOM 990 N N . LEU A 1 126 ? 10.522 5.251 5.361 1 86.88 126 LEU A N 1
ATOM 991 C CA . LEU A 1 126 ? 9.159 4.754 5.514 1 86.88 126 LEU A CA 1
ATOM 992 C C . LEU A 1 126 ? 9.158 3.286 5.925 1 86.88 126 LEU A C 1
ATOM 994 O O . LEU A 1 126 ? 10.032 2.52 5.511 1 86.88 126 LEU A O 1
ATOM 998 N N . ALA A 1 127 ? 8.257 2.967 6.694 1 87.94 127 ALA A N 1
ATOM 999 C CA . ALA A 1 127 ? 8.017 1.574 7.063 1 87.94 127 ALA A CA 1
ATOM 1000 C C . ALA A 1 127 ? 6.607 1.139 6.674 1 87.94 127 ALA A C 1
ATOM 1002 O O . ALA A 1 127 ? 6.053 1.622 5.684 1 87.94 127 ALA A O 1
ATOM 1003 N N . ASP A 1 128 ? 5.912 0.296 7.266 1 89.75 128 ASP A N 1
ATOM 1004 C CA . ASP A 1 128 ? 4.644 -0.336 6.913 1 89.75 128 ASP A CA 1
ATOM 1005 C C . ASP A 1 128 ? 3.644 0.694 6.391 1 89.75 128 ASP A C 1
ATOM 1007 O O . ASP A 1 128 ? 3.582 1.817 6.895 1 89.75 128 ASP A O 1
ATOM 1011 N N . PHE A 1 129 ? 3.023 0.373 5.364 1 90.87 129 PHE A N 1
ATOM 1012 C CA . PHE A 1 129 ? 1.999 1.176 4.707 1 90.87 129 PHE A CA 1
ATOM 1013 C C . PHE A 1 129 ? 0.727 0.364 4.494 1 90.87 129 PHE A C 1
ATOM 1015 O O . PHE A 1 129 ? 0.753 -0.678 3.837 1 90.87 129 PHE A O 1
ATOM 1022 N N . PHE A 1 130 ? -0.395 0.862 5.088 1 93.15 130 PHE A N 1
ATOM 1023 C CA . PHE A 1 130 ? -1.648 0.117 5.031 1 93.15 130 PHE A CA 1
ATOM 1024 C C . PHE A 1 130 ? -2.756 0.968 4.422 1 93.15 130 PHE A C 1
ATOM 1026 O O . PHE A 1 130 ? -2.938 2.126 4.805 1 93.15 130 PHE A O 1
ATOM 1033 N N . ILE A 1 131 ? -3.451 0.396 3.472 1 91.06 131 ILE A N 1
ATOM 1034 C CA . ILE A 1 131 ? -4.699 0.969 2.981 1 91.06 131 ILE A CA 1
ATOM 1035 C C . ILE A 1 131 ? -5.859 0.027 3.295 1 91.06 131 ILE A C 1
ATOM 1037 O O . ILE A 1 131 ? -5.851 -1.136 2.885 1 91.06 131 ILE A O 1
ATOM 1041 N N . TYR A 1 132 ? -6.782 0.562 4.023 1 90.7 132 TYR A N 1
ATOM 1042 C CA . TYR A 1 132 ? -8.056 -0.109 4.25 1 90.7 132 TYR A CA 1
ATOM 1043 C C . TYR A 1 132 ? -9.156 0.502 3.39 1 90.7 132 TYR A C 1
ATOM 1045 O O . TYR A 1 132 ? -9.235 1.725 3.249 1 90.7 132 TYR A O 1
ATOM 1053 N N . THR A 1 133 ? -10.026 -0.302 2.83 1 87.63 133 THR A N 1
ATOM 1054 C CA . THR A 1 133 ? -11.162 0.202 2.065 1 87.63 133 THR A CA 1
ATOM 1055 C C . THR A 1 133 ? -12.36 0.452 2.976 1 87.63 133 THR A C 1
ATOM 1057 O O . THR A 1 133 ? -13.505 0.447 2.52 1 87.63 133 THR A O 1
ATOM 1060 N N . SER A 1 134 ? -12.087 0.568 4.205 1 88.67 134 SER A N 1
ATOM 1061 C CA . SER A 1 134 ? -13.064 0.944 5.221 1 88.67 134 SER A CA 1
ATOM 1062 C C . SER A 1 134 ? -12.54 2.075 6.1 1 88.67 134 SER A C 1
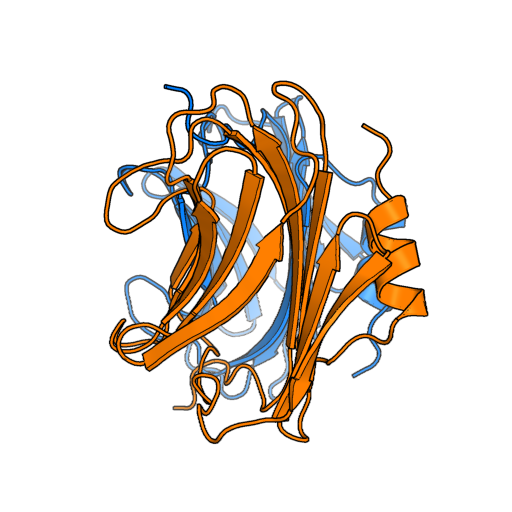ATOM 1064 O O . SER A 1 134 ? -11.328 2.264 6.221 1 88.67 134 SER A O 1
ATOM 1066 N N . ALA A 1 135 ? -13.509 2.765 6.582 1 91.37 135 ALA A N 1
ATOM 1067 C CA . ALA A 1 135 ? -13.153 3.761 7.589 1 91.37 135 ALA A CA 1
ATOM 1068 C C . ALA A 1 135 ? -12.938 3.109 8.952 1 91.37 135 ALA A C 1
ATOM 1070 O O . ALA A 1 135 ? -13.893 2.66 9.59 1 91.37 135 ALA A O 1
ATOM 1071 N N . LEU A 1 136 ? -11.708 3.027 9.41 1 95.35 136 LEU A N 1
ATOM 1072 C CA . LEU A 1 136 ? -11.409 2.417 10.701 1 95.35 136 LEU A CA 1
ATOM 1073 C C . LEU A 1 136 ? -11.863 3.316 11.846 1 95.35 136 LEU A C 1
ATOM 1075 O O . LEU A 1 136 ? -11.839 4.543 11.724 1 95.35 136 LEU A O 1
ATOM 1079 N N . ASP A 1 137 ? -12.229 2.724 12.906 1 96.78 137 ASP A N 1
ATOM 1080 C CA . ASP A 1 137 ? -12.604 3.515 14.074 1 96.78 137 ASP A CA 1
ATOM 1081 C C . ASP A 1 137 ? -11.37 3.958 14.856 1 96.78 137 ASP A C 1
ATOM 1083 O O . ASP A 1 137 ? -10.261 3.484 14.598 1 96.78 137 ASP A O 1
ATOM 1087 N N . ASP A 1 138 ? -11.575 4.795 15.84 1 97 138 ASP A N 1
ATOM 1088 C CA . ASP A 1 138 ? -10.481 5.403 16.59 1 97 138 ASP A CA 1
ATOM 1089 C C . ASP A 1 138 ? -9.66 4.342 17.321 1 97 138 ASP A C 1
ATOM 1091 O O . ASP A 1 138 ? -8.43 4.409 17.344 1 97 138 ASP A O 1
ATOM 1095 N N . SER A 1 139 ? -10.277 3.453 17.893 1 97.54 139 SER A N 1
ATOM 1096 C CA . SER A 1 139 ? -9.585 2.426 18.664 1 97.54 139 SER A CA 1
ATOM 1097 C C . SER A 1 139 ? -8.704 1.561 17.768 1 97.54 139 SER A C 1
ATOM 1099 O O . SER A 1 139 ? -7.574 1.23 18.133 1 97.54 139 SER A O 1
ATOM 1101 N N . THR A 1 140 ? -9.265 1.129 16.622 1 96.16 140 THR A N 1
ATOM 1102 C CA . THR A 1 140 ? -8.493 0.31 15.694 1 96.16 140 THR A CA 1
ATOM 1103 C C . THR A 1 140 ? -7.28 1.077 15.176 1 96.16 140 THR A C 1
ATOM 1105 O O . THR A 1 140 ? -6.183 0.522 15.079 1 96.16 140 THR A O 1
ATOM 1108 N N . ILE A 1 141 ? -7.457 2.332 14.845 1 97.26 141 ILE A N 1
ATOM 1109 C CA . ILE A 1 141 ? -6.355 3.172 14.39 1 97.26 141 ILE A CA 1
ATOM 1110 C C . ILE A 1 141 ? -5.256 3.201 15.45 1 97.26 141 ILE A C 1
ATOM 1112 O O . ILE A 1 141 ? -4.074 3.055 15.132 1 97.26 141 ILE A O 1
ATOM 1116 N N . ARG A 1 142 ? -5.63 3.427 16.666 1 96.81 142 ARG A N 1
ATOM 1117 C CA . ARG A 1 142 ? -4.668 3.452 17.764 1 96.81 142 ARG A CA 1
ATOM 1118 C C . ARG A 1 142 ? -3.928 2.123 17.873 1 96.81 142 ARG A C 1
ATOM 1120 O O . ARG A 1 142 ? -2.701 2.098 17.995 1 96.81 142 ARG A O 1
ATOM 1127 N N . ASP A 1 143 ? -4.64 1.048 17.82 1 96.15 143 ASP A N 1
ATOM 1128 C CA . ASP A 1 143 ? -4.036 -0.275 17.943 1 96.15 143 ASP A CA 1
ATOM 1129 C C . ASP A 1 143 ? -3.034 -0.529 16.819 1 96.15 143 ASP A C 1
ATOM 1131 O O . ASP A 1 143 ? -1.948 -1.062 17.056 1 96.15 143 ASP A O 1
ATOM 1135 N N . VAL A 1 144 ? -3.434 -0.241 15.634 1 94.94 144 VAL A N 1
ATOM 1136 C CA . VAL A 1 144 ? -2.552 -0.443 14.489 1 94.94 144 VAL A CA 1
ATOM 1137 C C . VAL A 1 144 ? -1.312 0.438 14.63 1 94.94 144 VAL A C 1
ATOM 1139 O O . VAL A 1 144 ? -0.187 -0.028 14.438 1 94.94 144 VAL A O 1
ATOM 1142 N N . ALA A 1 145 ? -1.496 1.707 14.962 1 95.98 145 ALA A N 1
ATOM 1143 C CA . ALA A 1 145 ? -0.388 2.644 15.125 1 95.98 145 ALA A CA 1
ATOM 1144 C C . ALA A 1 145 ? 0.612 2.136 16.16 1 95.98 145 ALA A C 1
ATOM 1146 O O . ALA A 1 145 ? 1.821 2.327 16.01 1 95.98 145 ALA A O 1
ATOM 1147 N N . MET A 1 146 ? 0.102 1.448 17.127 1 93.15 146 MET A N 1
ATOM 1148 C CA . MET A 1 146 ? 0.936 1.001 18.239 1 93.15 146 MET A CA 1
ATOM 1149 C C . MET A 1 146 ? 1.492 -0.395 17.977 1 93.15 146 MET A C 1
ATOM 1151 O O . MET A 1 146 ? 2.3 -0.902 18.756 1 93.15 146 MET A O 1
ATOM 1155 N N . SER A 1 147 ? 0.992 -0.993 16.982 1 87.96 147 SER A N 1
ATOM 1156 C CA . SER A 1 147 ? 1.367 -2.377 16.716 1 87.96 147 SER A CA 1
ATOM 1157 C C . SER A 1 147 ? 2.833 -2.485 16.312 1 87.96 147 SER A C 1
ATOM 1159 O O . SER A 1 147 ? 3.415 -3.571 16.349 1 87.96 147 SER A O 1
ATOM 1161 N N . ARG A 1 148 ? 3.476 -1.416 15.925 1 82.24 148 ARG A N 1
ATOM 1162 C CA . ARG A 1 148 ? 4.881 -1.435 15.53 1 82.24 148 ARG A CA 1
ATOM 1163 C C . ARG A 1 148 ? 5.751 -0.731 16.565 1 82.24 148 ARG A C 1
ATOM 1165 O O . ARG A 1 148 ? 5.372 0.317 17.093 1 82.24 148 ARG A O 1
ATOM 1172 N N . ILE A 1 149 ? 6.717 -1.491 17.019 1 71.15 149 ILE A N 1
ATOM 1173 C CA . ILE A 1 149 ? 7.698 -0.898 17.921 1 71.15 149 ILE A CA 1
ATOM 1174 C C . ILE A 1 149 ? 9.042 -0.765 17.208 1 71.15 149 ILE A C 1
ATOM 1176 O O . ILE A 1 149 ? 9.613 -1.761 16.757 1 71.15 149 ILE A O 1
ATOM 1180 N N . PHE A 1 150 ? 9.277 0.424 16.738 1 69 150 PHE A N 1
ATOM 1181 C CA . PHE A 1 150 ? 10.56 0.655 16.084 1 69 150 PHE A CA 1
ATOM 1182 C C . PHE A 1 150 ? 11.617 1.072 17.099 1 69 150 PHE A C 1
ATOM 1184 O O . PHE A 1 150 ? 11.297 1.676 18.124 1 69 150 PHE A O 1
ATOM 1191 N N . MET B 1 1 ? 20.321 10.797 -1.398 1 24.44 1 MET B N 1
ATOM 1192 C CA . MET B 1 1 ? 19.246 11.044 -0.441 1 24.44 1 MET B CA 1
ATOM 1193 C C . MET B 1 1 ? 18.211 9.925 -0.485 1 24.44 1 MET B C 1
ATOM 1195 O O . MET B 1 1 ? 17.687 9.6 -1.552 1 24.44 1 MET B O 1
ATOM 1199 N N . SER B 1 2 ? 18.371 8.866 0.309 1 28.74 2 SER B N 1
ATOM 1200 C CA . SER B 1 2 ? 18.001 7.465 0.14 1 28.74 2 SER B CA 1
ATOM 1201 C C . SER B 1 2 ? 16.488 7.284 0.181 1 28.74 2 SER B C 1
ATOM 1203 O O . SER B 1 2 ? 15.819 7.804 1.076 1 28.74 2 SER B O 1
ATOM 1205 N N . GLY B 1 3 ? 15.804 7.522 -0.886 1 35 3 GLY B N 1
ATOM 1206 C CA . GLY B 1 3 ? 14.398 7.155 -0.944 1 35 3 GLY B CA 1
ATOM 1207 C C . GLY B 1 3 ? 14.029 6.05 0.027 1 35 3 GLY B C 1
ATOM 1208 O O . GLY B 1 3 ? 14.907 5.409 0.609 1 35 3 GLY B O 1
ATOM 1209 N N . GLY B 1 4 ? 12.893 6.122 0.663 1 38.93 4 GLY B N 1
ATOM 1210 C CA . GLY B 1 4 ? 12.526 5.069 1.596 1 38.93 4 GLY B CA 1
ATOM 1211 C C . GLY B 1 4 ? 12.898 3.682 1.105 1 38.93 4 GLY B C 1
ATOM 1212 O O . GLY B 1 4 ? 12.402 3.23 0.071 1 38.93 4 GLY B O 1
ATOM 1213 N N . THR B 1 5 ? 14.192 3.295 1.201 1 43.47 5 THR B N 1
ATOM 1214 C CA . THR B 1 5 ? 14.73 1.991 0.83 1 43.47 5 THR B CA 1
ATOM 1215 C C . THR B 1 5 ? 13.872 0.868 1.406 1 43.47 5 THR B C 1
ATOM 1217 O O . THR B 1 5 ? 13.666 0.798 2.619 1 43.47 5 THR B O 1
ATOM 1220 N N . ILE B 1 6 ? 12.713 0.507 0.728 1 46.97 6 ILE B N 1
ATOM 1221 C CA . ILE B 1 6 ? 12.213 -0.787 1.18 1 46.97 6 ILE B CA 1
ATOM 1222 C C . ILE B 1 6 ? 13.382 -1.745 1.396 1 46.97 6 ILE B C 1
ATOM 1224 O O . ILE B 1 6 ? 14.226 -1.914 0.512 1 46.97 6 ILE B O 1
ATOM 1228 N N . HIS B 1 7 ? 13.812 -1.906 2.654 1 57.56 7 HIS B N 1
ATOM 1229 C CA . HIS B 1 7 ? 14.877 -2.787 3.119 1 57.56 7 HIS B CA 1
ATOM 1230 C C . HIS B 1 7 ? 14.871 -4.109 2.359 1 57.56 7 HIS B C 1
ATOM 1232 O O . HIS B 1 7 ? 13.95 -4.38 1.585 1 57.56 7 HIS B O 1
ATOM 1238 N N . ASN B 1 8 ? 15.802 -4.992 2.544 1 69.82 8 ASN B N 1
ATOM 1239 C CA . ASN B 1 8 ? 16.168 -6.305 2.024 1 69.82 8 ASN B CA 1
ATOM 1240 C C . ASN B 1 8 ? 15.089 -7.344 2.315 1 69.82 8 ASN B C 1
ATOM 1242 O O . ASN B 1 8 ? 15.312 -8.543 2.137 1 69.82 8 ASN B O 1
ATOM 1246 N N . GLU B 1 9 ? 13.869 -6.894 2.893 1 83.06 9 GLU B N 1
ATOM 1247 C CA . GLU B 1 9 ? 12.749 -7.812 3.08 1 83.06 9 GLU B CA 1
ATOM 1248 C C . GLU B 1 9 ? 11.414 -7.078 2.996 1 83.06 9 GLU B C 1
ATOM 1250 O O . GLU B 1 9 ? 11.346 -5.871 3.242 1 83.06 9 GLU B O 1
ATOM 1255 N N . LEU B 1 10 ? 10.299 -7.748 2.671 1 87.96 10 LEU B N 1
ATOM 1256 C CA . LEU B 1 10 ? 8.969 -7.149 2.64 1 87.96 10 LEU B CA 1
ATOM 1257 C C . LEU B 1 10 ? 7.888 -8.225 2.63 1 87.96 10 LEU B C 1
ATOM 1259 O O . LEU B 1 10 ? 8.165 -9.386 2.319 1 87.96 10 LEU B O 1
ATOM 1263 N N . SER B 1 11 ? 6.745 -7.866 3.038 1 92.61 11 SER B N 1
ATOM 1264 C CA . SER B 1 11 ? 5.509 -8.624 2.877 1 92.61 11 SER B CA 1
ATOM 1265 C C . SER B 1 11 ? 4.411 -7.766 2.258 1 92.61 11 SER B C 1
ATOM 1267 O O . SER B 1 11 ? 4.171 -6.641 2.701 1 92.61 11 SER B O 1
ATOM 1269 N N . VAL B 1 12 ? 3.811 -8.244 1.198 1 93.47 12 VAL B N 1
ATOM 1270 C CA . VAL B 1 12 ? 2.702 -7.55 0.552 1 93.47 12 VAL B CA 1
ATOM 1271 C C . VAL B 1 12 ? 1.449 -8.422 0.597 1 93.47 12 VAL B C 1
ATOM 1273 O O . VAL B 1 12 ? 1.482 -9.587 0.195 1 93.47 12 VAL B O 1
ATOM 1276 N N . LEU B 1 13 ? 0.345 -7.898 1.156 1 96.19 13 LEU B N 1
ATOM 1277 C CA . LEU B 1 13 ? -0.932 -8.604 1.186 1 96.19 13 LEU B CA 1
ATOM 1278 C C . LEU B 1 13 ? -2.027 -7.775 0.523 1 96.19 13 LEU B C 1
ATOM 1280 O O . LEU B 1 13 ? -2.088 -6.557 0.709 1 96.19 13 LEU B O 1
ATOM 1284 N N . VAL B 1 14 ? -2.913 -8.412 -0.22 1 93.85 14 VAL B N 1
ATOM 1285 C CA . VAL B 1 14 ? -4.041 -7.732 -0.849 1 93.85 14 VAL B CA 1
ATOM 1286 C C . VAL B 1 14 ? -5.233 -8.682 -0.937 1 93.85 14 VAL B C 1
ATOM 1288 O O . VAL B 1 14 ? -5.064 -9.88 -1.173 1 93.85 14 VAL B O 1
ATOM 1291 N N . TRP B 1 15 ? -6.385 -8.188 -0.685 1 94.01 15 TRP B N 1
ATOM 1292 C CA . TRP B 1 15 ? -7.63 -8.888 -0.984 1 94.01 15 TRP B CA 1
ATOM 1293 C C . TRP B 1 15 ? -8.18 -8.464 -2.341 1 94.01 15 TRP B C 1
ATOM 1295 O O . TRP B 1 15 ? -8.186 -7.276 -2.673 1 94.01 15 TRP B O 1
ATOM 1305 N N . PHE B 1 16 ? -8.625 -9.481 -3.135 1 90.17 16 PHE B N 1
ATOM 1306 C CA . PHE B 1 16 ? -9.094 -9.177 -4.482 1 90.17 16 PHE B CA 1
ATOM 1307 C C . PHE B 1 16 ? -10.248 -10.093 -4.873 1 90.17 16 PHE B C 1
ATOM 1309 O O . PHE B 1 16 ? -10.404 -11.178 -4.31 1 90.17 16 PHE B O 1
ATOM 1316 N N . ARG B 1 17 ? -10.962 -9.619 -5.734 1 91.25 17 ARG B N 1
ATOM 1317 C CA . ARG B 1 17 ? -12.095 -10.333 -6.312 1 91.25 17 ARG B CA 1
ATOM 1318 C C . ARG B 1 17 ? -12.152 -10.138 -7.824 1 91.25 17 ARG B C 1
ATOM 1320 O O . ARG B 1 17 ? -12.293 -9.012 -8.305 1 91.25 17 ARG B O 1
ATOM 1327 N N . VAL B 1 18 ? -12.057 -11.293 -8.556 1 88.46 18 VAL B N 1
ATOM 1328 C CA . VAL B 1 18 ? -12.117 -11.23 -10.013 1 88.46 18 VAL B CA 1
ATOM 1329 C C . VAL B 1 18 ? -13.569 -11.09 -10.465 1 88.46 18 VAL B C 1
ATOM 1331 O O . VAL B 1 18 ? -14.425 -11.888 -10.077 1 88.46 18 VAL B O 1
ATOM 1334 N N . GLU B 1 19 ? -13.789 -10.076 -11.216 1 88.37 19 GLU B N 1
ATOM 1335 C CA . GLU B 1 19 ? -15.149 -9.866 -11.703 1 88.37 19 GLU B CA 1
ATOM 1336 C C . GLU B 1 19 ? -15.381 -10.593 -13.024 1 88.37 19 GLU B C 1
ATOM 1338 O O . GLU B 1 19 ? -16.493 -11.048 -13.301 1 88.37 19 GLU B O 1
ATOM 1343 N N . GLN B 1 20 ? -14.414 -10.619 -13.842 1 85.5 20 GLN B N 1
ATOM 1344 C CA . GLN B 1 20 ? -14.441 -11.337 -15.111 1 85.5 20 GLN B CA 1
ATOM 1345 C C . GLN B 1 20 ? -13.064 -11.897 -15.457 1 85.5 20 GLN B C 1
ATOM 1347 O O . GLN B 1 20 ? -12.056 -11.198 -15.334 1 85.5 20 GLN B O 1
ATOM 1352 N N . PHE B 1 21 ? -13.144 -13.146 -15.907 1 81.48 21 PHE B N 1
ATOM 1353 C CA . PHE B 1 21 ? -11.866 -13.741 -16.281 1 81.48 21 PHE B CA 1
ATOM 1354 C C . PHE B 1 21 ? -11.462 -13.317 -17.688 1 81.48 21 PHE B C 1
ATOM 1356 O O . PHE B 1 21 ? -11.873 -13.936 -18.671 1 81.48 21 PHE B O 1
ATOM 1363 N N . ASP B 1 22 ? -10.955 -12.237 -17.853 1 79.47 22 ASP B N 1
ATOM 1364 C CA . ASP B 1 22 ? -10.304 -11.74 -19.062 1 79.47 22 ASP B CA 1
ATOM 1365 C C . ASP B 1 22 ? -8.831 -11.432 -18.806 1 79.47 22 ASP B C 1
ATOM 1367 O O . ASP B 1 22 ? -8.446 -10.266 -18.694 1 79.47 22 ASP B O 1
ATOM 1371 N N . LEU B 1 23 ? -8.032 -12.399 -18.721 1 74.02 23 LEU B N 1
ATOM 1372 C CA . LEU B 1 23 ? -6.661 -12.35 -18.223 1 74.02 23 LEU B CA 1
ATOM 1373 C C . LEU B 1 23 ? -5.693 -11.958 -19.334 1 74.02 23 LEU B C 1
ATOM 1375 O O . LEU B 1 23 ? -5.98 -12.163 -20.515 1 74.02 23 LEU B O 1
ATOM 1379 N N . PRO B 1 24 ? -4.631 -11.232 -19.001 1 84.04 24 PRO B N 1
ATOM 1380 C CA . PRO B 1 24 ? -4.059 -11.149 -17.655 1 84.04 24 PRO B CA 1
ATOM 1381 C C . PRO B 1 24 ? -4.612 -9.974 -16.851 1 84.04 24 PRO B C 1
ATOM 1383 O O . PRO B 1 24 ? -4.968 -8.942 -17.424 1 84.04 24 PRO B O 1
ATOM 1386 N N . HIS B 1 25 ? -4.764 -10.263 -15.474 1 83.67 25 HIS B N 1
ATOM 1387 C CA . HIS B 1 25 ? -5.099 -9.208 -14.525 1 83.67 25 HIS B CA 1
ATOM 1388 C C . HIS B 1 25 ? -3.892 -8.83 -13.673 1 83.67 25 HIS B C 1
ATOM 1390 O O . HIS B 1 25 ? -3.424 -9.631 -12.861 1 83.67 25 HIS B O 1
ATOM 1396 N N . TYR B 1 26 ? -3.47 -7.624 -13.795 1 86.13 26 TYR B N 1
ATOM 1397 C CA . TYR B 1 26 ? -2.405 -7.118 -12.937 1 86.13 26 TYR B CA 1
ATOM 1398 C C . TYR B 1 26 ? -2.968 -6.591 -11.623 1 86.13 26 TYR B C 1
ATOM 1400 O O . TYR B 1 26 ? -3.812 -5.692 -11.618 1 86.13 26 TYR B O 1
ATOM 1408 N N . ILE B 1 27 ? -2.474 -7.156 -10.575 1 87.92 27 ILE B N 1
ATOM 1409 C CA . ILE B 1 27 ? -3.046 -6.835 -9.272 1 87.92 27 ILE B CA 1
ATOM 1410 C C . ILE B 1 27 ? -2.264 -5.689 -8.634 1 87.92 27 ILE B C 1
ATOM 1412 O O . ILE B 1 27 ? -2.847 -4.678 -8.233 1 87.92 27 ILE B O 1
ATOM 1416 N N . TRP B 1 28 ? -0.93 -5.857 -8.512 1 87.92 28 TRP B N 1
ATOM 1417 C CA . TRP B 1 28 ? -0.123 -4.738 -8.038 1 87.92 28 TRP B CA 1
ATOM 1418 C C . TRP B 1 28 ? 1.256 -4.747 -8.689 1 87.92 28 TRP B C 1
ATOM 1420 O O . TRP B 1 28 ? 1.737 -5.796 -9.125 1 87.92 28 TRP B O 1
ATOM 1430 N N . PHE B 1 29 ? 1.829 -3.545 -8.817 1 84.24 29 PHE B N 1
ATOM 1431 C CA . PHE B 1 29 ? 3.194 -3.283 -9.257 1 84.24 29 PHE B CA 1
ATOM 1432 C C . PHE B 1 29 ? 3.955 -2.476 -8.212 1 84.24 29 PHE B C 1
ATOM 1434 O O . PHE B 1 29 ? 3.474 -1.438 -7.751 1 84.24 29 PHE B O 1
ATOM 1441 N N . LEU B 1 30 ? 5.02 -3.075 -7.786 1 83.54 30 LEU B N 1
ATOM 1442 C CA . LEU B 1 30 ? 5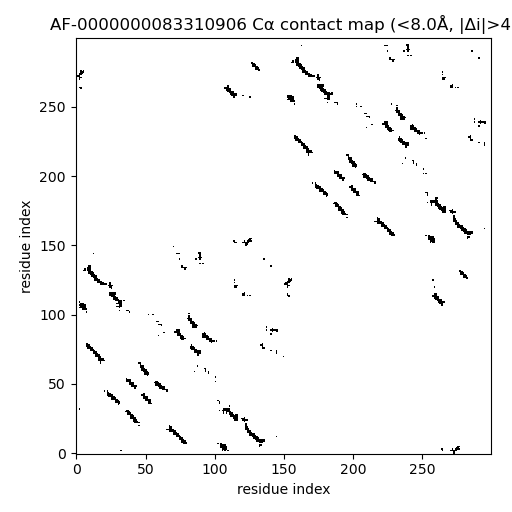.977 -2.293 -7.012 1 83.54 30 LEU B CA 1
ATOM 1443 C C . LEU B 1 30 ? 7.169 -1.887 -7.872 1 83.54 30 LEU B C 1
ATOM 1445 O O . LEU B 1 30 ? 7.934 -2.742 -8.323 1 83.54 30 LEU B O 1
ATOM 1449 N N . ASN B 1 31 ? 7.225 -0.593 -8.027 1 78.45 31 ASN B N 1
ATOM 1450 C CA . ASN B 1 31 ? 8.242 -0.079 -8.937 1 78.45 31 ASN B CA 1
ATOM 1451 C C . ASN B 1 31 ? 9.365 0.627 -8.182 1 78.45 31 ASN B C 1
ATOM 1453 O O . ASN B 1 31 ? 9.139 1.194 -7.112 1 78.45 31 ASN B O 1
ATOM 1457 N N . ASP B 1 32 ? 10.518 0.523 -8.846 1 70.13 32 ASP B N 1
ATOM 1458 C CA . ASP B 1 32 ? 11.594 1.348 -8.306 1 70.13 32 ASP B CA 1
ATOM 1459 C C . ASP B 1 32 ? 11.44 2.804 -8.74 1 70.13 32 ASP B C 1
ATOM 1461 O O . ASP B 1 32 ? 10.554 3.131 -9.532 1 70.13 32 ASP B O 1
ATOM 1465 N N . VAL B 1 33 ? 12.277 3.744 -8.214 1 62.95 33 VAL B N 1
ATOM 1466 C CA . VAL B 1 33 ? 12.182 5.19 -8.386 1 62.95 33 VAL B CA 1
ATOM 1467 C C . VAL B 1 33 ? 12.267 5.541 -9.869 1 62.95 33 VAL B C 1
ATOM 1469 O O . VAL B 1 33 ? 11.632 6.495 -10.326 1 62.95 33 VAL B O 1
ATOM 1472 N N . ASN B 1 34 ? 13.045 4.781 -10.576 1 63.12 34 ASN B N 1
ATOM 1473 C CA . ASN B 1 34 ? 13.237 5.105 -11.986 1 63.12 34 ASN B CA 1
ATOM 1474 C C . ASN B 1 34 ? 12.373 4.225 -12.885 1 63.12 34 ASN B C 1
ATOM 1476 O O . ASN B 1 34 ? 12.481 4.289 -14.111 1 63.12 34 ASN B O 1
ATOM 1480 N N . ASP B 1 35 ? 11.43 3.508 -12.2 1 64.37 35 ASP B N 1
ATOM 1481 C CA . ASP B 1 35 ? 10.538 2.588 -12.899 1 64.37 35 ASP B CA 1
ATOM 1482 C C . ASP B 1 35 ? 11.327 1.619 -13.777 1 64.37 35 ASP B C 1
ATOM 1484 O O . ASP B 1 35 ? 10.842 1.186 -14.824 1 64.37 35 ASP B O 1
ATOM 1488 N N . ALA B 1 36 ? 12.65 1.404 -13.52 1 68.25 36 ALA B N 1
ATOM 1489 C CA . ALA B 1 36 ? 13.496 0.49 -14.282 1 68.25 36 ALA B CA 1
ATOM 1490 C C . ALA B 1 36 ? 13.296 -0.953 -13.825 1 68.25 36 ALA B C 1
ATOM 1492 O O . ALA B 1 36 ? 13.48 -1.889 -14.606 1 68.25 36 ALA B O 1
ATOM 1493 N N . LYS B 1 37 ? 12.907 -1.133 -12.558 1 73.77 37 LYS B N 1
ATOM 1494 C CA . LYS B 1 37 ? 12.663 -2.448 -11.973 1 73.77 37 LYS B CA 1
ATOM 1495 C C . LYS B 1 37 ? 11.309 -2.495 -11.271 1 73.77 37 LYS B C 1
ATOM 1497 O O . LYS B 1 37 ? 10.88 -1.507 -10.672 1 73.77 37 LYS B O 1
ATOM 1502 N N . SER B 1 38 ? 10.66 -3.634 -11.536 1 80.64 38 SER B N 1
ATOM 1503 C CA . SER B 1 38 ? 9.363 -3.801 -10.89 1 80.64 38 SER B CA 1
ATOM 1504 C C . SER B 1 38 ? 9.126 -5.254 -10.492 1 80.64 38 SER B C 1
ATOM 1506 O O . SER B 1 38 ? 9.6 -6.172 -11.165 1 80.64 38 SER B O 1
ATOM 1508 N N . ILE B 1 39 ? 8.596 -5.361 -9.357 1 84.45 39 ILE B N 1
ATOM 1509 C CA . ILE B 1 39 ? 7.988 -6.64 -9.008 1 84.45 39 ILE B CA 1
ATOM 1510 C C . ILE B 1 39 ? 6.466 -6.52 -9.059 1 84.45 39 ILE B C 1
ATOM 1512 O O . ILE B 1 39 ? 5.903 -5.508 -8.635 1 84.45 39 ILE B O 1
ATOM 1516 N N . TYR B 1 40 ? 5.846 -7.536 -9.636 1 88.39 40 TYR B N 1
ATOM 1517 C CA . TYR B 1 40 ? 4.398 -7.384 -9.738 1 88.39 40 TYR B CA 1
ATOM 1518 C C . TYR B 1 40 ? 3.7 -8.736 -9.644 1 88.39 40 TYR B C 1
ATOM 1520 O O . TYR B 1 40 ? 4.304 -9.774 -9.925 1 88.39 40 TYR B O 1
ATOM 1528 N N . LEU B 1 41 ? 2.514 -8.675 -9.258 1 91.39 41 LEU B N 1
ATOM 1529 C CA . LEU B 1 41 ? 1.605 -9.812 -9.161 1 91.39 41 LEU B CA 1
ATOM 1530 C C . LEU B 1 41 ? 0.569 -9.776 -10.28 1 91.39 41 LEU B C 1
ATOM 1532 O O . LEU B 1 41 ? -0.102 -8.761 -10.478 1 91.39 41 LEU B O 1
ATOM 1536 N N . VAL B 1 42 ? 0.48 -10.924 -10.976 1 91.1 42 VAL B N 1
ATOM 1537 C CA . VAL B 1 42 ? -0.45 -10.99 -12.098 1 91.1 42 VAL B CA 1
ATOM 1538 C C . VAL B 1 42 ? -1.204 -12.318 -12.067 1 91.1 42 VAL B C 1
ATOM 1540 O O . VAL B 1 42 ? -0.633 -13.355 -11.721 1 91.1 42 VAL B O 1
ATOM 1543 N N . LEU B 1 43 ? -2.459 -12.198 -12.311 1 90.79 43 LEU B N 1
ATOM 1544 C CA . LEU B 1 43 ? -3.261 -13.389 -12.57 1 90.79 43 LEU B CA 1
ATOM 1545 C C . LEU B 1 43 ? -3.267 -13.727 -14.057 1 90.79 43 LEU B C 1
ATOM 1547 O O . LEU B 1 43 ? -3.484 -12.851 -14.897 1 90.79 43 LEU B O 1
ATOM 1551 N N . THR B 1 44 ? -2.883 -14.911 -14.285 1 87.65 44 THR B N 1
ATOM 1552 C CA . THR B 1 44 ? -2.814 -15.331 -15.68 1 87.65 44 THR B CA 1
ATOM 1553 C C . THR B 1 44 ? -3.628 -16.602 -15.903 1 87.65 44 THR B C 1
ATOM 1555 O O . THR B 1 44 ? -3.949 -17.316 -14.95 1 87.65 44 THR B O 1
ATOM 1558 N N . GLY B 1 45 ? -3.885 -16.81 -17.238 1 75.32 45 GLY B N 1
ATOM 1559 C CA . GLY B 1 45 ? -4.636 -18.01 -17.568 1 75.32 45 GLY B CA 1
ATOM 1560 C C . GLY B 1 45 ? -5.967 -18.098 -16.846 1 75.32 45 GLY B C 1
ATOM 1561 O O . GLY B 1 45 ? -6.548 -17.076 -16.475 1 75.32 45 GLY B O 1
ATOM 1562 N N . SER B 1 46 ? -6.648 -19.208 -16.75 1 68.12 46 SER B N 1
ATOM 1563 C CA . SER B 1 46 ? -7.935 -19.378 -16.083 1 68.12 46 SER B CA 1
ATOM 1564 C C . SER B 1 46 ? -7.759 -19.532 -14.575 1 68.12 46 SER B C 1
ATOM 1566 O O . SER B 1 46 ? -8.74 -19.529 -13.828 1 68.12 46 SER B O 1
ATOM 1568 N N . SER B 1 47 ? -6.441 -19.431 -14.032 1 80.05 47 SER B N 1
ATOM 1569 C CA . SER B 1 47 ? -6.368 -19.669 -12.594 1 80.05 47 SER B CA 1
ATOM 1570 C C . SER B 1 47 ? -4.921 -19.726 -12.117 1 80.05 47 SER B C 1
ATOM 1572 O O . SER B 1 47 ? -4.547 -20.622 -11.357 1 80.05 47 SER B O 1
ATOM 1574 N N . SER B 1 48 ? -4.204 -18.904 -12.608 1 90.4 48 SER B N 1
ATOM 1575 C CA . SER B 1 48 ? -2.816 -18.926 -12.158 1 90.4 48 SER B CA 1
ATOM 1576 C C . SER B 1 48 ? -2.4 -17.578 -11.578 1 90.4 48 SER B C 1
ATOM 1578 O O . SER B 1 48 ? -2.87 -16.532 -12.03 1 90.4 48 SER B O 1
ATOM 1580 N N . ILE B 1 49 ? -1.524 -17.708 -10.597 1 92.73 49 ILE B N 1
ATOM 1581 C CA . ILE B 1 49 ? -0.92 -16.523 -9.996 1 92.73 49 ILE B CA 1
ATOM 1582 C C . ILE B 1 49 ? 0.583 -16.518 -10.265 1 92.73 49 ILE B C 1
ATOM 1584 O O . ILE B 1 49 ? 1.252 -17.542 -10.108 1 92.73 49 ILE B O 1
ATOM 1588 N N . GLU B 1 50 ? 1.016 -15.369 -10.697 1 91.74 50 GLU B N 1
ATOM 1589 C CA . GLU B 1 50 ? 2.444 -15.217 -10.96 1 91.74 50 GLU B CA 1
ATOM 1590 C C . GLU B 1 50 ? 3.009 -13.992 -10.248 1 91.74 50 GLU B C 1
ATOM 1592 O O . GLU B 1 50 ? 2.372 -12.936 -10.218 1 91.74 50 GLU B O 1
ATOM 1597 N N . VAL B 1 51 ? 4.111 -14.163 -9.627 1 90.75 51 VAL B N 1
ATOM 1598 C CA . VAL B 1 51 ? 4.951 -13.036 -9.234 1 90.75 51 VAL B CA 1
ATOM 1599 C C . VAL B 1 51 ? 6.139 -12.921 -10.186 1 90.75 51 VAL B C 1
ATOM 1601 O O . VAL B 1 51 ? 6.89 -13.882 -10.37 1 90.75 51 VAL B O 1
ATOM 1604 N N . ASN B 1 52 ? 6.254 -11.733 -10.73 1 87.87 52 ASN B N 1
ATOM 1605 C CA . ASN B 1 52 ? 7.283 -11.512 -11.74 1 87.87 52 ASN B CA 1
ATOM 1606 C C . ASN B 1 52 ? 8.232 -10.387 -11.337 1 87.87 52 ASN B C 1
ATOM 1608 O O . ASN B 1 52 ? 7.849 -9.484 -10.59 1 87.87 52 ASN B O 1
ATOM 1612 N N . TYR B 1 53 ? 9.344 -10.548 -11.778 1 80.6 53 TYR B N 1
ATOM 1613 C CA . TYR B 1 53 ? 10.308 -9.454 -11.789 1 80.6 53 TYR B CA 1
ATOM 1614 C C . TYR B 1 53 ? 10.547 -8.951 -13.207 1 80.6 53 TYR B C 1
ATOM 1616 O O . TYR B 1 53 ? 10.863 -9.734 -14.106 1 80.6 53 TYR B O 1
ATOM 1624 N N . ARG B 1 54 ? 10.308 -7.673 -13.341 1 77.95 54 ARG B N 1
ATOM 1625 C CA . ARG B 1 54 ? 10.372 -7.094 -14.679 1 77.95 54 ARG B CA 1
ATOM 1626 C C . ARG B 1 54 ? 11.715 -7.387 -15.339 1 77.95 54 ARG B C 1
ATOM 1628 O O . ARG B 1 54 ? 12.769 -7.156 -14.742 1 77.95 54 ARG B O 1
ATOM 1635 N N . ASN B 1 55 ? 11.669 -7.933 -16.496 1 72.46 55 ASN B N 1
ATOM 1636 C CA . ASN B 1 55 ? 12.784 -8.263 -17.377 1 72.46 55 ASN B CA 1
ATOM 1637 C C . ASN B 1 55 ? 13.575 -9.46 -16.857 1 72.46 55 ASN B C 1
ATOM 1639 O O . ASN B 1 55 ? 14.586 -9.845 -17.447 1 72.46 55 ASN B O 1
ATOM 1643 N N . GLU B 1 56 ? 13.292 -9.966 -15.674 1 73.22 56 GLU B N 1
ATOM 1644 C CA . GLU B 1 56 ? 13.969 -11.153 -15.158 1 73.22 56 GLU B CA 1
ATOM 1645 C C . GLU B 1 56 ? 13.086 -12.391 -15.286 1 73.22 56 GLU B C 1
ATOM 1647 O O . GLU B 1 56 ? 13.573 -13.519 -15.194 1 73.22 56 GLU B O 1
ATOM 1652 N N . GLY B 1 57 ? 11.799 -12.11 -15.441 1 77.88 57 GLY B N 1
ATOM 1653 C CA . GLY B 1 57 ? 10.904 -13.229 -15.688 1 77.88 57 GLY B CA 1
ATOM 1654 C C . GLY B 1 57 ? 10.099 -13.63 -14.466 1 77.88 57 GLY B C 1
ATOM 1655 O O . GLY B 1 57 ? 9.956 -12.846 -13.526 1 77.88 57 GLY B O 1
ATOM 1656 N N . ILE B 1 58 ? 9.522 -14.894 -14.592 1 78.08 58 ILE B N 1
ATOM 1657 C CA . ILE B 1 58 ? 8.611 -15.401 -13.572 1 78.08 58 ILE B CA 1
ATOM 1658 C C . ILE B 1 58 ? 9.408 -15.903 -12.371 1 78.08 58 ILE B C 1
ATOM 1660 O O . ILE B 1 58 ? 10.302 -16.74 -12.517 1 78.08 58 ILE B O 1
ATOM 1664 N N . LEU B 1 59 ? 9.034 -15.353 -11.243 1 81.8 59 LEU B N 1
ATOM 1665 C CA . LEU B 1 59 ? 9.666 -15.754 -9.991 1 81.8 59 LEU B CA 1
ATOM 1666 C C . LEU B 1 59 ? 8.888 -16.885 -9.326 1 81.8 59 LEU B C 1
ATOM 1668 O O . LEU B 1 59 ? 9.474 -17.886 -8.909 1 81.8 59 LEU B O 1
ATOM 1672 N N . LEU B 1 60 ? 7.632 -16.675 -9.222 1 87.29 60 LEU B N 1
ATOM 1673 C CA . LEU B 1 60 ? 6.727 -17.655 -8.632 1 87.29 60 LEU B CA 1
ATOM 1674 C C . LEU B 1 60 ? 5.509 -17.876 -9.522 1 87.29 60 LEU B C 1
ATOM 1676 O O . LEU B 1 60 ? 5.035 -16.943 -10.175 1 87.29 60 LEU B O 1
ATOM 1680 N N . PHE B 1 61 ? 5.082 -19.111 -9.546 1 89.52 61 PHE B N 1
ATOM 1681 C CA . PHE B 1 61 ? 3.923 -19.486 -10.348 1 89.52 61 PHE B CA 1
ATOM 1682 C C . PHE B 1 61 ? 3.156 -20.628 -9.692 1 89.52 61 PHE B C 1
ATOM 1684 O O . PHE B 1 61 ? 3.737 -21.666 -9.366 1 89.52 61 PHE B O 1
ATOM 1691 N N . GLU B 1 62 ? 1.891 -20.357 -9.517 1 92.68 62 GLU B N 1
ATOM 1692 C CA . GLU B 1 62 ? 1.054 -21.406 -8.944 1 92.68 62 GLU B CA 1
ATOM 1693 C C . GLU B 1 62 ? -0.355 -21.368 -9.528 1 92.68 62 GLU B C 1
ATOM 1695 O O . GLU B 1 62 ? -0.891 -20.292 -9.801 1 92.68 62 GLU B O 1
ATOM 1700 N N . ASN B 1 63 ? -0.916 -22.542 -9.664 1 92.72 63 ASN B N 1
ATOM 1701 C CA . ASN B 1 63 ? -2.336 -22.641 -9.985 1 92.72 63 ASN B CA 1
ATOM 1702 C C . ASN B 1 63 ? -3.198 -22.619 -8.726 1 92.72 63 ASN B C 1
ATOM 1704 O O . ASN B 1 63 ? -2.876 -23.278 -7.736 1 92.72 63 ASN B O 1
ATOM 1708 N N . VAL B 1 64 ? -4.201 -21.715 -8.771 1 91.67 64 VAL B N 1
ATOM 1709 C CA . VAL B 1 64 ? -5.119 -21.64 -7.639 1 91.67 64 VAL B CA 1
ATOM 1710 C C . VAL B 1 64 ? -6.561 -21.658 -8.141 1 91.67 64 VAL B C 1
ATOM 1712 O O . VAL B 1 64 ? -6.83 -21.29 -9.287 1 91.67 64 VAL B O 1
ATOM 1715 N N . PRO B 1 65 ? -7.52 -22.12 -7.318 1 89.32 65 PRO B N 1
ATOM 1716 C CA . PRO B 1 65 ? -8.928 -22.202 -7.714 1 89.32 65 PRO B CA 1
ATOM 1717 C C . PRO B 1 65 ? -9.634 -20.849 -7.664 1 89.32 65 PRO B C 1
ATOM 1719 O O . PRO B 1 65 ? -10.476 -20.62 -6.792 1 89.32 65 PRO B O 1
ATOM 1722 N N . LEU B 1 66 ? -9.451 -20.063 -8.645 1 90.64 66 LEU B N 1
ATOM 1723 C CA . LEU B 1 66 ? -10.098 -18.756 -8.696 1 90.64 66 LEU B CA 1
ATOM 1724 C C . LEU B 1 66 ? -11.507 -18.87 -9.269 1 90.64 66 LEU B C 1
ATOM 1726 O O . LEU B 1 66 ? -11.741 -19.639 -10.204 1 90.64 66 LEU B O 1
ATOM 1730 N N . LYS B 1 67 ? -12.439 -18.234 -8.666 1 91.1 67 LYS B N 1
ATOM 1731 C CA . LYS B 1 67 ? -13.821 -18.122 -9.123 1 91.1 67 LYS B CA 1
ATOM 1732 C C . LYS B 1 67 ? -14.257 -16.662 -9.204 1 91.1 67 LYS B C 1
ATOM 1734 O O . LYS B 1 67 ? -13.952 -15.867 -8.312 1 91.1 67 LYS B O 1
ATOM 1739 N N . GLU B 1 68 ? -14.942 -16.384 -10.312 1 90.22 68 GLU B N 1
ATOM 1740 C CA . GLU B 1 68 ? -15.473 -15.031 -10.437 1 90.22 68 GLU B CA 1
ATOM 1741 C C . GLU B 1 68 ? -16.388 -14.686 -9.266 1 90.22 68 GLU B C 1
ATOM 1743 O O . GLU B 1 68 ? -17.168 -15.527 -8.812 1 90.22 68 GLU B O 1
ATOM 1748 N N . GLY B 1 69 ? -16.208 -13.484 -8.784 1 91.43 69 GLY B N 1
ATOM 1749 C CA . GLY B 1 69 ? -17.114 -12.966 -7.771 1 91.43 69 GLY B CA 1
ATOM 1750 C C . GLY B 1 69 ? -16.739 -13.387 -6.363 1 91.43 69 GLY B C 1
ATOM 1751 O O . GLY B 1 69 ? -17.469 -13.107 -5.41 1 91.43 69 GLY B O 1
ATOM 1752 N N . THR B 1 70 ? -15.603 -14.055 -6.219 1 93.04 70 THR B N 1
ATOM 1753 C CA . THR B 1 70 ? -15.171 -14.526 -4.908 1 93.04 70 THR B CA 1
ATOM 1754 C C . THR B 1 70 ? -13.958 -13.737 -4.422 1 93.04 70 THR B C 1
ATOM 1756 O O . THR B 1 70 ? -13.037 -13.466 -5.196 1 93.04 70 THR B O 1
ATOM 1759 N N . TRP B 1 71 ? -14.051 -13.387 -3.141 1 94.06 71 TRP B N 1
ATOM 1760 C CA . TRP B 1 71 ? -12.923 -12.697 -2.525 1 94.06 71 TRP B CA 1
ATOM 1761 C C . TRP B 1 71 ? -11.821 -13.682 -2.15 1 94.06 71 TRP B C 1
ATOM 1763 O O . TRP B 1 71 ? -12.096 -14.748 -1.595 1 94.06 71 TRP B O 1
ATOM 1773 N N . ASN B 1 72 ? -10.625 -13.331 -2.473 1 94.42 72 ASN B N 1
ATOM 1774 C CA . ASN B 1 72 ? -9.417 -14.062 -2.103 1 94.42 72 ASN B CA 1
ATOM 1775 C C . ASN B 1 72 ? -8.336 -13.125 -1.571 1 94.42 72 ASN B C 1
ATOM 1777 O O . ASN B 1 72 ? -8.433 -11.906 -1.727 1 94.42 72 ASN B O 1
ATOM 1781 N N . ASN B 1 73 ? -7.387 -13.712 -0.86 1 96.18 73 ASN B N 1
ATOM 1782 C CA . ASN B 1 73 ? -6.204 -12.986 -0.411 1 96.18 73 ASN B CA 1
ATOM 1783 C C . ASN B 1 73 ? -4.925 -13.589 -0.984 1 96.18 73 ASN B C 1
ATOM 1785 O O . ASN B 1 73 ? -4.778 -14.812 -1.035 1 96.18 73 ASN B O 1
ATOM 1789 N N . ILE B 1 74 ? -4.03 -12.743 -1.411 1 95.91 74 ILE B N 1
ATOM 1790 C CA . ILE B 1 74 ? -2.7 -13.186 -1.813 1 95.91 74 ILE B CA 1
ATOM 1791 C C . ILE B 1 74 ? -1.642 -12.453 -0.991 1 95.91 74 ILE B C 1
ATOM 1793 O O . ILE B 1 74 ? -1.749 -11.246 -0.765 1 95.91 74 ILE B O 1
ATOM 1797 N N . GLY B 1 75 ? -0.7 -13.203 -0.451 1 96.57 75 GLY B N 1
ATOM 1798 C CA . GLY B 1 75 ? 0.45 -12.666 0.259 1 96.57 75 GLY B CA 1
ATOM 1799 C C . GLY B 1 75 ? 1.774 -13.04 -0.381 1 96.57 75 GLY B C 1
ATOM 1800 O O . GLY B 1 75 ? 1.97 -14.186 -0.789 1 96.57 75 GLY B O 1
ATOM 1801 N N . TYR B 1 76 ? 2.608 -12.081 -0.608 1 93.87 76 TYR B N 1
ATOM 1802 C CA . TYR B 1 76 ? 3.979 -12.282 -1.063 1 93.87 76 TYR B CA 1
ATOM 1803 C C . TYR B 1 76 ? 4.977 -11.836 -0.002 1 93.87 76 TYR B C 1
ATOM 1805 O O . TYR B 1 76 ? 4.846 -10.748 0.565 1 93.87 76 TYR B O 1
ATOM 1813 N N . VAL B 1 77 ? 5.931 -12.722 0.304 1 92.88 77 VAL B N 1
ATOM 1814 C CA . VAL B 1 77 ? 6.953 -12.402 1.295 1 92.88 77 VAL B CA 1
ATOM 1815 C C . VAL B 1 77 ? 8.34 -12.607 0.692 1 92.88 77 VAL B C 1
ATOM 1817 O O . VAL B 1 77 ? 8.587 -13.606 0.013 1 92.88 77 VAL B O 1
ATOM 1820 N N . PHE B 1 78 ? 9.143 -11.639 0.912 1 88.69 78 PHE B N 1
ATOM 1821 C CA . PHE B 1 78 ? 10.564 -11.723 0.596 1 88.69 78 PHE B CA 1
ATOM 1822 C C . PHE B 1 78 ? 11.411 -11.424 1.828 1 88.69 78 PHE B C 1
ATOM 1824 O O . PHE B 1 78 ? 11.246 -10.38 2.462 1 88.69 78 PHE B O 1
ATOM 1831 N N . ASP B 1 79 ? 12.282 -12.41 2.089 1 86.76 79 ASP B N 1
ATOM 1832 C CA . ASP B 1 79 ? 13.032 -12.208 3.324 1 86.76 79 ASP B CA 1
ATOM 1833 C C . ASP B 1 79 ? 14.488 -11.853 3.031 1 86.76 79 ASP B C 1
ATOM 1835 O O . ASP B 1 79 ? 14.911 -11.853 1.873 1 86.76 79 ASP B O 1
ATOM 1839 N N . LYS B 1 80 ? 15.243 -11.494 3.998 1 80.96 80 LYS B N 1
ATOM 1840 C CA . LYS B 1 80 ? 16.608 -10.985 3.895 1 80.96 80 LYS B CA 1
ATOM 1841 C C . LYS B 1 80 ? 17.558 -12.063 3.381 1 80.96 80 LYS B C 1
ATOM 1843 O O . LYS B 1 80 ? 18.659 -11.758 2.916 1 80.96 80 LYS B O 1
ATOM 1848 N N . GLU B 1 81 ? 17.147 -13.272 3.54 1 78.93 81 GLU B N 1
ATOM 1849 C CA . GLU B 1 81 ? 17.984 -14.375 3.078 1 78.93 81 GLU B CA 1
ATOM 1850 C C . GLU B 1 81 ? 17.751 -14.663 1.598 1 78.93 81 GLU B C 1
ATOM 1852 O O . GLU B 1 81 ? 18.404 -15.533 1.019 1 78.93 81 GLU B O 1
ATOM 1857 N N . GLY B 1 82 ? 16.79 -13.994 1.057 1 78.21 82 GLY B N 1
ATOM 1858 C CA . GLY B 1 82 ? 16.546 -14.127 -0.37 1 78.21 82 GLY B CA 1
ATOM 1859 C C . GLY B 1 82 ? 15.46 -15.134 -0.698 1 78.21 82 GLY B C 1
ATOM 1860 O O . GLY B 1 82 ? 15.371 -15.613 -1.831 1 78.21 82 GLY B O 1
ATOM 1861 N N . THR B 1 83 ? 14.71 -15.499 0.224 1 86.8 83 THR B N 1
ATOM 1862 C CA . THR B 1 83 ? 13.625 -16.452 0.016 1 86.8 83 THR B CA 1
ATOM 1863 C C . THR B 1 83 ? 12.324 -15.726 -0.315 1 86.8 83 THR B C 1
ATOM 1865 O O . THR B 1 83 ? 11.968 -14.747 0.345 1 86.8 83 THR B O 1
ATOM 1868 N N . SER B 1 84 ? 11.651 -16.198 -1.378 1 89.49 84 SER B N 1
ATOM 1869 C CA . SER B 1 84 ? 10.333 -15.693 -1.748 1 89.49 84 SER B CA 1
ATOM 1870 C C . SER B 1 84 ? 9.244 -16.718 -1.449 1 89.49 84 SER B C 1
ATOM 1872 O O . SER B 1 84 ? 9.414 -17.909 -1.72 1 89.49 84 SER B O 1
ATOM 1874 N N . LYS B 1 85 ? 8.23 -16.2 -0.855 1 93.71 85 LYS B N 1
ATOM 1875 C CA . LYS B 1 85 ? 7.084 -17.046 -0.536 1 93.71 85 LYS B CA 1
ATOM 1876 C C . LYS B 1 85 ? 5.789 -16.447 -1.077 1 93.71 85 LYS B C 1
ATOM 1878 O O . LYS B 1 85 ? 5.595 -15.23 -1.029 1 93.71 85 LYS B O 1
ATOM 1883 N N . LEU B 1 86 ? 4.945 -17.322 -1.531 1 95.63 86 LEU B N 1
ATOM 1884 C CA . LEU B 1 86 ? 3.616 -16.955 -2.01 1 95.63 86 LEU B CA 1
ATOM 1885 C C . LEU B 1 86 ? 2.532 -17.645 -1.189 1 95.63 86 LEU B C 1
ATOM 1887 O O . LEU B 1 86 ? 2.623 -18.845 -0.917 1 95.63 86 LEU B O 1
ATOM 1891 N N . TYR B 1 87 ? 1.598 -16.852 -0.762 1 97.41 87 TYR B N 1
ATOM 1892 C CA . TYR B 1 87 ? 0.479 -17.363 0.022 1 97.41 87 TYR B CA 1
ATOM 1893 C C . TYR B 1 87 ? -0.847 -17.094 -0.68 1 97.41 87 TYR B C 1
ATOM 1895 O O . TYR B 1 87 ? -1.023 -16.046 -1.306 1 97.41 87 TYR B O 1
ATOM 1903 N N . PHE B 1 88 ? -1.782 -18.003 -0.556 1 96.43 88 PHE B N 1
ATOM 1904 C CA . PHE B 1 88 ? -3.152 -17.87 -1.036 1 96.43 88 PHE B CA 1
ATOM 1905 C C . PHE B 1 88 ? -4.148 -18.18 0.076 1 96.43 88 PHE B C 1
ATOM 1907 O O . PHE B 1 88 ? -4.195 -19.305 0.578 1 96.43 88 PHE B O 1
ATOM 1914 N N . ASN B 1 89 ? -4.886 -17.129 0.441 1 96.42 89 ASN B N 1
ATOM 1915 C CA . ASN B 1 89 ? -5.831 -17.224 1.549 1 96.42 89 ASN B CA 1
ATOM 1916 C C . ASN B 1 89 ? -5.162 -17.761 2.811 1 96.42 89 ASN B C 1
ATOM 1918 O O . ASN B 1 89 ? -5.702 -18.648 3.474 1 96.42 89 ASN B O 1
ATOM 1922 N N . GLY B 1 90 ? -3.97 -17.195 3.077 1 96.45 90 GLY B N 1
ATOM 1923 C CA . GLY B 1 90 ? -3.258 -17.451 4.318 1 96.45 90 GLY B CA 1
ATOM 1924 C C . GLY B 1 90 ? -2.484 -18.756 4.304 1 96.45 90 GLY B C 1
ATOM 1925 O O . GLY B 1 90 ? -1.803 -19.091 5.276 1 96.45 90 GLY B O 1
ATOM 1926 N N . VAL B 1 91 ? -2.557 -19.52 3.231 1 96.2 91 VAL B N 1
ATOM 1927 C CA . VAL B 1 91 ? -1.873 -20.804 3.117 1 96.2 91 VAL B CA 1
ATOM 1928 C C . VAL B 1 91 ? -0.661 -20.664 2.199 1 96.2 91 VAL B C 1
ATOM 1930 O O . VAL B 1 91 ? -0.766 -20.113 1.101 1 96.2 91 VAL B O 1
ATOM 1933 N N . LEU B 1 92 ? 0.47 -21.231 2.58 1 96.83 92 LEU B N 1
ATOM 1934 C CA . LEU B 1 92 ? 1.695 -21.188 1.789 1 96.83 92 LEU B CA 1
ATOM 1935 C C . LEU B 1 92 ? 1.554 -22.025 0.522 1 96.83 92 LEU B C 1
ATOM 1937 O O . LEU B 1 92 ? 1.224 -23.211 0.591 1 96.83 92 LEU B O 1
ATOM 1941 N N . LEU B 1 93 ? 1.775 -21.449 -0.641 1 95.27 93 LEU B N 1
ATOM 1942 C CA . LEU B 1 93 ? 1.661 -22.14 -1.921 1 95.27 93 LEU B CA 1
ATOM 1943 C C . LEU B 1 93 ? 3.036 -22.536 -2.45 1 95.27 93 LEU B C 1
ATOM 1945 O O . LEU B 1 93 ? 3.2 -23.62 -3.013 1 95.27 93 LEU B O 1
ATOM 1949 N N . GLN B 1 94 ? 3.949 -21.62 -2.38 1 93.81 94 GLN B N 1
ATOM 1950 C CA . GLN B 1 94 ? 5.255 -21.823 -2.999 1 93.81 94 GLN B CA 1
ATOM 1951 C C . GLN B 1 94 ? 6.344 -21.059 -2.25 1 93.81 94 GLN B C 1
ATOM 1953 O O . GLN B 1 94 ? 6.108 -19.952 -1.762 1 93.81 94 GLN B O 1
ATOM 1958 N N . ILE B 1 95 ? 7.462 -21.666 -2.15 1 91.41 95 ILE B N 1
ATOM 1959 C CA . ILE B 1 95 ? 8.665 -21.052 -1.599 1 91.41 95 ILE B CA 1
ATOM 1960 C C . ILE B 1 95 ? 9.827 -21.229 -2.573 1 91.41 95 ILE B C 1
ATOM 1962 O O . ILE B 1 95 ? 10.041 -22.323 -3.102 1 91.41 95 ILE B O 1
ATOM 1966 N N . ILE B 1 96 ? 10.462 -20.137 -2.929 1 86.19 96 ILE B N 1
ATOM 1967 C CA . ILE B 1 96 ? 11.616 -20.215 -3.818 1 86.19 96 ILE B CA 1
ATOM 1968 C C . ILE B 1 96 ? 12.814 -19.524 -3.171 1 86.19 96 ILE B C 1
ATOM 1970 O O . ILE B 1 96 ? 12.716 -18.372 -2.741 1 86.19 96 ILE B O 1
ATOM 1974 N N . PRO B 1 97 ? 13.828 -20.311 -3.012 1 76.64 97 PRO B N 1
ATOM 1975 C CA . PRO B 1 97 ? 15.047 -19.665 -2.52 1 76.64 97 PRO B CA 1
ATOM 1976 C C . PRO B 1 97 ? 15.634 -18.673 -3.522 1 76.64 97 PRO B C 1
ATOM 1978 O O . PRO B 1 97 ? 15.38 -18.781 -4.724 1 76.64 97 PRO B O 1
ATOM 1981 N N . TYR B 1 98 ? 16.284 -17.576 -3.039 1 62.48 98 TYR B N 1
ATOM 1982 C CA . TYR B 1 98 ? 16.897 -16.513 -3.828 1 62.48 98 TYR B CA 1
ATOM 1983 C C . TYR B 1 98 ? 17.752 -17.09 -4.95 1 62.48 98 TYR B C 1
ATOM 1985 O O . TYR B 1 98 ? 18.617 -17.935 -4.708 1 62.48 98 TYR B O 1
ATOM 1993 N N . PHE B 1 99 ? 17.257 -16.985 -6.184 1 56.46 99 PHE B N 1
ATOM 1994 C CA . PHE B 1 99 ? 18.121 -17.346 -7.301 1 56.46 99 PHE B CA 1
ATOM 1995 C C . PHE B 1 99 ? 18.82 -16.114 -7.864 1 56.46 99 PHE B C 1
ATOM 1997 O O . PHE B 1 99 ? 19.092 -16.042 -9.065 1 56.46 99 PHE B O 1
ATOM 2004 N N . GLY B 1 100 ? 19.189 -15.148 -6.988 1 53.74 100 GLY B N 1
ATOM 2005 C CA . GLY B 1 100 ? 19.982 -14.026 -7.466 1 53.74 100 GLY B CA 1
ATOM 2006 C C . GLY B 1 100 ? 19.139 -12.838 -7.889 1 53.74 100 GLY B C 1
ATOM 2007 O O . GLY B 1 100 ? 19.672 -11.818 -8.332 1 53.74 100 GLY B O 1
ATOM 2008 N N . ILE B 1 101 ? 17.883 -13.038 -8.091 1 48.74 101 ILE B N 1
ATOM 2009 C CA . ILE B 1 101 ? 17.118 -11.889 -8.564 1 48.74 101 ILE B CA 1
ATOM 2010 C C . ILE B 1 101 ? 16.843 -10.938 -7.401 1 48.74 101 ILE B C 1
ATOM 2012 O O . ILE B 1 101 ? 16.277 -11.341 -6.382 1 48.74 101 ILE B O 1
ATOM 2016 N N . GLY B 1 102 ? 17.79 -10.15 -7.193 1 50.15 102 GLY B N 1
ATOM 2017 C CA . GLY B 1 102 ? 17.664 -9.174 -6.122 1 50.15 102 GLY B CA 1
ATOM 2018 C C . GLY B 1 102 ? 16.374 -8.379 -6.189 1 50.15 102 GLY B C 1
ATOM 2019 O O . GLY B 1 102 ? 15.89 -8.062 -7.278 1 50.15 102 GLY B O 1
ATOM 2020 N N . ILE B 1 103 ? 15.427 -8.616 -5.251 1 56 103 ILE B N 1
ATOM 2021 C CA . ILE B 1 103 ? 14.335 -7.656 -5.13 1 56 103 ILE B CA 1
ATOM 2022 C C . ILE B 1 103 ? 14.889 -6.234 -5.193 1 56 103 ILE B C 1
ATOM 2024 O O . ILE B 1 103 ? 16.007 -5.976 -4.741 1 56 103 ILE B O 1
ATOM 2028 N N . PRO B 1 104 ? 14.309 -5.478 -6.071 1 49.86 104 PRO B N 1
ATOM 2029 C CA . PRO B 1 104 ? 14.833 -4.113 -6.159 1 49.86 104 PRO B CA 1
ATOM 2030 C C . PRO B 1 104 ? 15.145 -3.511 -4.791 1 49.86 104 PRO B C 1
ATOM 2032 O O . PRO B 1 104 ? 14.335 -3.617 -3.866 1 49.86 104 PRO B O 1
ATOM 2035 N N . SER B 1 105 ? 16.412 -3.751 -4.373 1 47.07 105 SER B N 1
ATOM 2036 C CA . SER B 1 105 ? 16.88 -3.158 -3.124 1 47.07 105 SER B CA 1
ATOM 2037 C C . SER B 1 105 ? 16.022 -1.962 -2.725 1 47.07 105 SER B C 1
ATOM 2039 O O . SER B 1 105 ? 15.772 -1.739 -1.538 1 47.07 105 SER B O 1
ATOM 2041 N N . SER B 1 106 ? 15.916 -1.027 -3.663 1 44.99 106 SER B N 1
ATOM 2042 C CA . SER B 1 106 ? 15.361 0.279 -3.326 1 44.99 106 SER B CA 1
ATOM 2043 C C . SER B 1 106 ? 13.866 0.337 -3.619 1 44.99 106 SER B C 1
ATOM 2045 O O . SER B 1 106 ? 13.409 1.199 -4.373 1 44.99 106 SER B O 1
ATOM 2047 N N . ILE B 1 107 ? 13.049 -0.714 -3.532 1 45.82 107 ILE B N 1
ATOM 2048 C CA . ILE B 1 107 ? 11.617 -0.497 -3.708 1 45.82 107 ILE B CA 1
ATOM 2049 C C . ILE B 1 107 ? 11.127 0.551 -2.711 1 45.82 107 ILE B C 1
ATOM 2051 O O . ILE B 1 107 ? 10.59 0.21 -1.655 1 45.82 107 ILE B O 1
ATOM 2055 N N . THR B 1 108 ? 12.068 1.208 -2.022 1 46.59 108 THR B N 1
ATOM 2056 C CA . THR B 1 108 ? 11.685 2.217 -1.041 1 46.59 108 THR B CA 1
ATOM 2057 C C . THR B 1 108 ? 10.526 3.063 -1.559 1 46.59 108 THR B C 1
ATOM 2059 O O . THR B 1 108 ? 9.588 3.362 -0.817 1 46.59 108 THR B O 1
ATOM 2062 N N . THR B 1 109 ? 10.695 4.212 -2.303 1 48.92 109 THR B N 1
ATOM 2063 C CA . THR B 1 109 ? 9.968 5.469 -2.446 1 48.92 109 THR B CA 1
ATOM 2064 C C . THR B 1 109 ? 9.048 5.426 -3.662 1 48.92 109 THR B C 1
ATOM 2066 O O . THR B 1 109 ? 8.439 6.436 -4.022 1 48.92 109 THR B O 1
ATOM 2069 N N . ASN B 1 110 ? 8.727 4.412 -4.498 1 60.19 110 ASN B N 1
ATOM 2070 C CA . ASN B 1 110 ? 8.254 5.031 -5.732 1 60.19 110 ASN B CA 1
ATOM 2071 C C . ASN B 1 110 ? 6.751 4.839 -5.915 1 60.19 110 ASN B C 1
ATOM 2073 O O . ASN B 1 110 ? 5.962 5.225 -5.051 1 60.19 110 ASN B O 1
ATOM 2077 N N . TYR B 1 111 ? 6.513 4.062 -6.972 1 70.34 111 TYR B N 1
ATOM 2078 C CA . TYR B 1 111 ? 5.207 3.999 -7.62 1 70.34 111 TYR B CA 1
ATOM 2079 C C . TYR B 1 111 ? 4.583 2.619 -7.456 1 70.34 111 TYR B C 1
ATOM 2081 O O . TYR B 1 111 ? 5.252 1.601 -7.647 1 70.34 111 TYR B O 1
ATOM 2089 N N . ILE B 1 112 ? 3.536 2.672 -6.718 1 80.47 112 ILE B N 1
ATOM 2090 C CA . ILE B 1 112 ? 2.752 1.446 -6.621 1 80.47 112 ILE B CA 1
ATOM 2091 C C . ILE B 1 112 ? 1.514 1.552 -7.509 1 80.47 112 ILE B C 1
ATOM 2093 O O . ILE B 1 112 ? 0.787 2.547 -7.453 1 80.47 112 ILE B O 1
ATOM 2097 N N . ASN B 1 113 ? 1.367 0.606 -8.337 1 80.44 113 ASN B N 1
ATOM 2098 C CA . ASN B 1 113 ? 0.116 0.471 -9.075 1 80.44 113 ASN B CA 1
ATOM 2099 C C . ASN B 1 113 ? -0.769 -0.622 -8.484 1 80.44 113 ASN B C 1
ATOM 2101 O O . ASN B 1 113 ? -0.306 -1.738 -8.242 1 80.44 113 ASN B O 1
ATOM 2105 N N . LEU B 1 114 ? -2.004 -0.258 -8.215 1 82.71 114 LEU B N 1
ATOM 2106 C CA . LEU B 1 114 ? -2.986 -1.229 -7.745 1 82.71 114 LEU B CA 1
ATOM 2107 C C . LEU B 1 114 ? -4.07 -1.455 -8.793 1 82.71 114 LEU B C 1
ATOM 2109 O O . LEU B 1 114 ? -4.744 -0.51 -9.209 1 82.71 114 LEU B O 1
ATOM 2113 N N . GLY B 1 115 ? -4.216 -2.704 -9.206 1 80.01 115 GLY B N 1
ATOM 2114 C CA . GLY B 1 115 ? -5.245 -3.08 -10.162 1 80.01 115 GLY B CA 1
ATOM 2115 C C . GLY B 1 115 ? -4.976 -2.564 -11.563 1 80.01 115 GLY B C 1
ATOM 2116 O O . GLY B 1 115 ? -5.895 -2.454 -12.377 1 80.01 115 GLY B O 1
ATOM 2117 N N . LYS B 1 116 ? -3.813 -2.099 -11.78 1 73.58 116 LYS B N 1
ATOM 2118 C CA . LYS B 1 116 ? -3.413 -1.593 -13.09 1 73.58 116 LYS B CA 1
ATOM 2119 C C . LYS B 1 116 ? -1.992 -2.027 -13.437 1 73.58 116 LYS B C 1
ATOM 2121 O O . LYS B 1 116 ? -1.11 -2.029 -12.575 1 73.58 116 LYS B O 1
ATOM 2126 N N . GLY B 1 117 ? -1.854 -2.458 -14.627 1 66.26 117 GLY B N 1
ATOM 2127 C CA . GLY B 1 117 ? -0.537 -2.843 -15.109 1 66.26 117 GLY B CA 1
ATOM 2128 C C . GLY B 1 117 ? -0.186 -2.221 -16.447 1 66.26 117 GLY B C 1
ATOM 2129 O O . GLY B 1 117 ? -0.73 -1.178 -16.814 1 66.26 117 GLY B O 1
ATOM 2130 N N . VAL B 1 118 ? 0.855 -2.721 -17.051 1 64.88 118 VAL B N 1
ATOM 2131 C CA . VAL B 1 118 ? 1.417 -2.224 -18.302 1 64.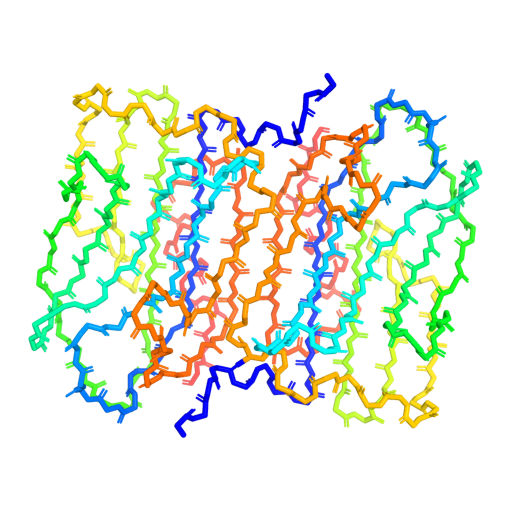88 118 VAL B CA 1
ATOM 2132 C C . VAL B 1 118 ? 0.375 -2.324 -19.414 1 64.88 118 VAL B C 1
ATOM 2134 O O . VAL B 1 118 ? 0.36 -1.504 -20.335 1 64.88 118 VAL B O 1
ATOM 2137 N N . SER B 1 119 ? -0.505 -3.237 -19.277 1 64.95 119 SER B N 1
ATOM 2138 C CA . SER B 1 119 ? -1.405 -3.495 -20.396 1 64.95 119 SER B CA 1
ATOM 2139 C C . SER B 1 119 ? -2.856 -3.219 -20.013 1 64.95 119 SER B C 1
ATOM 2141 O O . SER B 1 119 ? -3.779 -3.67 -20.694 1 64.95 119 SER B O 1
ATOM 2143 N N . GLY B 1 120 ? -3.051 -2.539 -18.908 1 70.03 120 GLY B N 1
ATOM 2144 C CA . GLY B 1 120 ? -4.433 -2.215 -18.594 1 70.03 120 GLY B CA 1
ATOM 2145 C C . GLY B 1 120 ? -4.79 -2.468 -17.141 1 70.03 120 GLY B C 1
ATOM 2146 O O . GLY B 1 120 ? -3.921 -2.796 -16.331 1 70.03 120 GLY B O 1
ATOM 2147 N N . SER B 1 121 ? -6.211 -2.341 -16.86 1 73.15 121 SER B N 1
ATOM 2148 C CA . SER B 1 121 ? -6.732 -2.477 -15.504 1 73.15 121 SER B CA 1
ATOM 2149 C C . SER B 1 121 ? -7.341 -3.858 -15.282 1 73.15 121 SER B C 1
ATOM 2151 O O . SER B 1 121 ? -7.856 -4.473 -16.217 1 73.15 121 SER B O 1
ATOM 2153 N N . CYS B 1 122 ? -7.14 -4.363 -14.144 1 80 122 CYS B N 1
ATOM 2154 C CA . CYS B 1 122 ? -7.772 -5.632 -13.801 1 80 122 CYS B CA 1
ATOM 2155 C C . CYS B 1 122 ? -9.285 -5.478 -13.697 1 80 122 CYS B C 1
ATOM 2157 O O . CYS B 1 122 ? -9.777 -4.462 -13.203 1 80 122 CYS B O 1
ATOM 2159 N N . LYS B 1 123 ? -10.019 -6.423 -14.351 1 83.85 123 LYS B N 1
ATOM 2160 C CA . LYS B 1 123 ? -11.451 -6.524 -14.081 1 83.85 123 LYS B CA 1
ATOM 2161 C C . LYS B 1 123 ? -11.71 -7.208 -12.742 1 83.85 123 LYS B C 1
ATOM 2163 O O . LYS B 1 123 ? -12.229 -8.326 -12.7 1 83.85 123 LYS B O 1
ATOM 2168 N N . CYS B 1 124 ? -11.273 -6.436 -11.674 1 85.52 124 CYS B N 1
ATOM 2169 C CA . CYS B 1 124 ? -11.318 -6.96 -10.314 1 85.52 124 CYS B CA 1
ATOM 2170 C C . CYS B 1 124 ? -11.696 -5.867 -9.321 1 85.52 124 CYS B C 1
ATOM 2172 O O . CYS B 1 124 ? -11.645 -4.68 -9.648 1 85.52 124 CYS B O 1
ATOM 2174 N N . SER B 1 125 ? -12.173 -6.293 -8.233 1 84.63 125 SER B N 1
ATOM 2175 C CA . SER B 1 125 ? -12.276 -5.451 -7.046 1 84.63 125 SER B CA 1
ATOM 2176 C C . SER B 1 125 ? -11.114 -5.698 -6.09 1 84.63 125 SER B C 1
ATOM 2178 O O . SER B 1 125 ? -10.692 -6.841 -5.9 1 84.63 125 SER B O 1
ATOM 2180 N N . LEU B 1 126 ? -10.535 -4.609 -5.64 1 86.9 126 LEU B N 1
ATOM 2181 C CA . LEU B 1 126 ? -9.496 -4.722 -4.623 1 86.9 126 LEU B CA 1
ATOM 2182 C C . LEU B 1 126 ? -9.98 -4.165 -3.288 1 86.9 126 LEU B C 1
ATOM 2184 O O . LEU B 1 126 ? -10.748 -3.202 -3.254 1 86.9 126 LEU B O 1
ATOM 2188 N N . ALA B 1 127 ? -9.572 -4.765 -2.283 1 88.21 127 ALA B N 1
ATOM 2189 C CA . ALA B 1 127 ? -9.818 -4.27 -0.931 1 88.21 127 ALA B CA 1
ATOM 2190 C C . ALA B 1 127 ? -8.506 -3.986 -0.204 1 88.21 127 ALA B C 1
ATOM 2192 O O . ALA B 1 127 ? -7.534 -3.541 -0.817 1 88.21 127 ALA B O 1
ATOM 2193 N N . ASP B 1 128 ? -8.306 -4.153 1.015 1 90.13 128 ASP B N 1
ATOM 2194 C CA . ASP B 1 128 ? -7.172 -3.764 1.847 1 90.13 128 ASP B CA 1
ATOM 2195 C C . ASP B 1 128 ? -5.851 -4.182 1.206 1 90.13 128 ASP B C 1
ATOM 2197 O O . ASP B 1 128 ? -5.758 -5.256 0.607 1 90.13 128 ASP B O 1
ATOM 2201 N N . PHE B 1 129 ? -4.949 -3.318 1.233 1 90.8 129 PHE B N 1
ATOM 2202 C CA . PHE B 1 129 ? -3.6 -3.502 0.711 1 90.8 129 PHE B CA 1
ATOM 2203 C C . PHE B 1 129 ? -2.559 -3.126 1.759 1 90.8 129 PHE B C 1
ATOM 2205 O O . PHE B 1 129 ? -2.54 -1.993 2.245 1 90.8 129 PHE B O 1
ATOM 2212 N N . PHE B 1 130 ? -1.696 -4.123 2.109 1 93.11 130 PHE B N 1
ATOM 2213 C CA . PHE B 1 130 ? -0.718 -3.903 3.168 1 93.11 130 PHE B CA 1
ATOM 2214 C C . PHE B 1 130 ? 0.695 -4.171 2.665 1 93.11 130 PHE B C 1
ATOM 2216 O O . PHE B 1 130 ? 0.948 -5.192 2.023 1 93.11 130 PHE B O 1
ATOM 2223 N N . ILE B 1 131 ? 1.577 -3.242 2.937 1 90.95 131 ILE B N 1
ATOM 2224 C CA . ILE B 1 131 ? 3.008 -3.47 2.766 1 90.95 131 ILE B CA 1
ATOM 2225 C C . ILE B 1 131 ? 3.707 -3.404 4.122 1 90.95 131 ILE B C 1
ATOM 2227 O O . ILE B 1 131 ? 3.616 -2.394 4.825 1 90.95 131 ILE B O 1
ATOM 2231 N N . TYR B 1 132 ? 4.347 -4.476 4.436 1 90.41 132 TYR B N 1
ATOM 2232 C CA . TYR B 1 132 ? 5.244 -4.526 5.585 1 90.41 132 TYR B CA 1
ATOM 2233 C C . TYR B 1 132 ? 6.701 -4.455 5.145 1 90.41 132 TYR B C 1
ATOM 2235 O O . TYR B 1 132 ? 7.089 -5.086 4.159 1 90.41 132 TYR B O 1
ATOM 2243 N N . THR B 1 133 ? 7.519 -3.737 5.851 1 87.45 133 THR B N 1
ATOM 2244 C CA . THR B 1 133 ? 8.946 -3.684 5.553 1 87.45 133 THR B CA 1
ATOM 2245 C C . THR B 1 133 ? 9.694 -4.796 6.284 1 87.45 133 THR B C 1
ATOM 2247 O O . THR B 1 133 ? 10.9 -4.692 6.516 1 87.45 133 THR B O 1
ATOM 2250 N N . SER B 1 134 ? 8.973 -5.757 6.682 1 88.4 134 SER B N 1
ATOM 2251 C CA . SER B 1 134 ? 9.507 -6.977 7.278 1 88.4 134 SER B CA 1
ATOM 2252 C C . SER B 1 134 ? 8.924 -8.219 6.61 1 88.4 134 SER B C 1
ATOM 2254 O O . SER B 1 134 ? 7.839 -8.165 6.029 1 88.4 134 SER B O 1
ATOM 2256 N N . ALA B 1 135 ? 9.738 -9.209 6.703 1 91.28 135 ALA B N 1
ATOM 2257 C CA . ALA B 1 135 ? 9.223 -10.506 6.271 1 91.28 135 ALA B CA 1
ATOM 2258 C C . ALA B 1 135 ? 8.337 -11.129 7.344 1 91.28 135 ALA B C 1
ATOM 2260 O O . ALA B 1 135 ? 8.827 -11.554 8.393 1 91.28 135 ALA B O 1
ATOM 2261 N N . LEU B 1 136 ? 7.045 -11.176 7.134 1 95.3 136 LEU B N 1
ATOM 2262 C CA . LEU B 1 136 ? 6.123 -11.75 8.109 1 95.3 136 LEU B CA 1
ATOM 2263 C C . LEU B 1 136 ? 6.253 -13.268 8.151 1 95.3 136 LEU B C 1
ATOM 2265 O O . LEU B 1 136 ? 6.541 -13.9 7.132 1 95.3 136 LEU B O 1
ATOM 2269 N N . ASP B 1 137 ? 6.016 -13.81 9.267 1 96.73 137 ASP B N 1
ATOM 2270 C CA . ASP B 1 137 ? 6.039 -15.265 9.371 1 96.73 137 ASP B CA 1
ATOM 2271 C C . ASP B 1 137 ? 4.718 -15.87 8.901 1 96.73 137 ASP B C 1
ATOM 2273 O O . ASP B 1 137 ? 3.739 -15.151 8.692 1 96.73 137 ASP B O 1
ATOM 2277 N N . ASP B 1 138 ? 4.684 -17.184 8.816 1 96.94 138 ASP B N 1
ATOM 2278 C CA . ASP B 1 138 ? 3.535 -17.891 8.259 1 96.94 138 ASP B CA 1
ATOM 2279 C C . ASP B 1 138 ? 2.282 -17.651 9.098 1 96.94 138 ASP B C 1
ATOM 2281 O O . ASP B 1 138 ? 1.194 -17.447 8.555 1 96.94 138 ASP B O 1
ATOM 2285 N N . SER B 1 139 ? 2.403 -17.696 10.314 1 97.5 139 SER B N 1
ATOM 2286 C CA . SER B 1 139 ? 1.254 -17.536 11.199 1 97.5 139 SER B CA 1
ATOM 2287 C C . SER B 1 139 ? 0.654 -16.139 11.078 1 97.5 139 SER B C 1
ATOM 2289 O O . SER B 1 139 ? -0.569 -15.984 11.052 1 97.5 139 SER B O 1
ATOM 2291 N N . THR B 1 140 ? 1.526 -15.112 11.094 1 96.14 140 THR B N 1
ATOM 2292 C CA . THR B 1 140 ? 1.045 -13.741 10.968 1 96.14 140 THR B CA 1
ATOM 2293 C C . THR B 1 140 ? 0.344 -13.535 9.628 1 96.14 140 THR B C 1
ATOM 2295 O O . THR B 1 140 ? -0.708 -12.895 9.563 1 96.14 140 THR B O 1
ATOM 2298 N N . ILE B 1 141 ? 0.91 -14.067 8.568 1 97.23 141 ILE B N 1
ATOM 2299 C CA . ILE B 1 141 ? 0.298 -13.977 7.247 1 97.23 141 ILE B CA 1
ATOM 2300 C C . ILE B 1 141 ? -1.103 -14.583 7.285 1 97.23 141 ILE B C 1
ATOM 2302 O O . ILE B 1 141 ? -2.054 -13.999 6.759 1 97.23 141 ILE B O 1
ATOM 2306 N N . ARG B 1 142 ? -1.221 -15.735 7.852 1 96.82 142 ARG B N 1
ATOM 2307 C CA . ARG B 1 142 ? -2.517 -16.395 7.968 1 96.82 142 ARG B CA 1
ATOM 2308 C C . ARG B 1 142 ? -3.503 -15.533 8.748 1 96.82 142 ARG B C 1
ATOM 2310 O O . ARG B 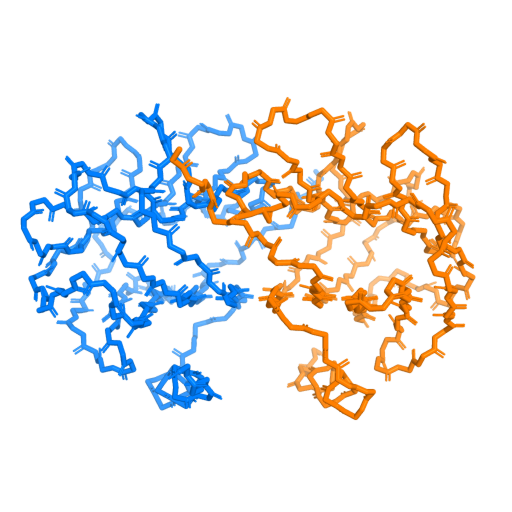1 142 ? -4.646 -15.349 8.324 1 96.82 142 ARG B O 1
ATOM 2317 N N . ASP B 1 143 ? -3.083 -15.004 9.85 1 96.16 143 ASP B N 1
ATOM 2318 C CA . ASP B 1 143 ? -3.952 -14.185 10.689 1 96.16 143 ASP B CA 1
ATOM 2319 C C . ASP B 1 143 ? -4.437 -12.948 9.936 1 96.16 143 ASP B C 1
ATOM 2321 O O . ASP B 1 143 ? -5.612 -12.584 10.021 1 96.16 143 ASP B O 1
ATOM 2325 N N . VAL B 1 144 ? -3.535 -12.291 9.298 1 94.94 144 VAL B N 1
ATOM 2326 C CA . VAL B 1 144 ? -3.893 -11.095 8.543 1 94.94 144 VAL B CA 1
ATOM 2327 C C . VAL B 1 144 ? -4.86 -11.462 7.42 1 94.94 144 VAL B C 1
ATOM 2329 O O . VAL B 1 144 ? -5.881 -10.798 7.229 1 94.94 144 VAL B O 1
ATOM 2332 N N . ALA B 1 145 ? -4.56 -12.514 6.676 1 96.02 145 ALA B N 1
ATOM 2333 C CA . ALA B 1 145 ? -5.406 -12.958 5.572 1 96.02 145 ALA B CA 1
ATOM 2334 C C . ALA B 1 145 ? -6.826 -13.246 6.051 1 96.02 145 ALA B C 1
ATOM 2336 O O . ALA B 1 145 ? -7.795 -12.987 5.333 1 96.02 145 ALA B O 1
ATOM 2337 N N . MET B 1 146 ? -6.913 -13.697 7.25 1 93.14 146 MET B N 1
ATOM 2338 C CA . MET B 1 146 ? -8.204 -14.117 7.788 1 93.14 146 MET B CA 1
ATOM 2339 C C . MET B 1 146 ? -8.891 -12.966 8.516 1 93.14 146 MET B C 1
ATOM 2341 O O . MET B 1 146 ? -10.032 -13.101 8.961 1 93.14 146 MET B O 1
ATOM 2345 N N . SER B 1 147 ? -8.172 -11.943 8.717 1 88.04 147 SER B N 1
ATOM 2346 C CA . SER B 1 147 ? -8.698 -10.834 9.506 1 88.04 147 SER B CA 1
ATOM 2347 C C . SER B 1 147 ? -9.861 -10.151 8.794 1 88.04 147 SER B C 1
ATOM 2349 O O . SER B 1 147 ? -10.632 -9.418 9.416 1 88.04 147 SER B O 1
ATOM 2351 N N . ARG B 1 148 ? -10.045 -10.35 7.516 1 82.17 148 ARG B N 1
ATOM 2352 C CA . ARG B 1 148 ? -11.142 -9.746 6.766 1 82.17 148 ARG B CA 1
ATOM 2353 C C . ARG B 1 148 ? -12.173 -10.795 6.365 1 82.17 148 ARG B C 1
ATOM 2355 O O . ARG B 1 148 ? -11.815 -11.904 5.964 1 82.17 148 ARG B O 1
ATOM 2362 N N . ILE B 1 149 ? -13.377 -10.495 6.793 1 71.06 149 ILE B N 1
ATOM 2363 C CA . ILE B 1 149 ? -14.48 -11.352 6.372 1 71.06 149 ILE B CA 1
ATOM 2364 C C . ILE B 1 149 ? -15.372 -10.599 5.388 1 71.06 149 ILE B C 1
ATOM 2366 O O . ILE B 1 149 ? -15.921 -9.546 5.719 1 71.06 149 ILE B O 1
ATOM 2370 N N . PHE B 1 150 ? -15.145 -10.877 4.14 1 69.15 150 PHE B N 1
ATOM 2371 C CA . PHE B 1 150 ? -15.989 -10.244 3.133 1 69.15 150 PHE B CA 1
ATOM 2372 C C . PHE B 1 150 ? -17.26 -11.054 2.905 1 69.15 150 PHE B C 1
ATOM 2374 O O . PHE B 1 150 ? -17.265 -12.274 3.081 1 69.15 150 PHE B O 1
#

InterPro domains:
  IPR013320 Concanavalin A-like lectin/glucanase domain superfamily [SSF49899] (6-146)

Radius of gyration: 18.14 Å; Cα contacts (8 Å, |Δi|>4): 842; chains: 2; bounding box: 40×46×39 Å

Organism: Tigriopus californicus (NCBI:txid6832)

Sequence (300 aa):
MSGGTIHNELSVLVWFRVEQFDLPHYIWFLNDVNDAKSIYLVLTGSSSIEVNYRNEGILLFENVPLKEGTWNNIGYVFDKEGTSKLYFNGVLLQIIPYFGIGIPSSITTNYINLGKGVSGSCKCSLADFFIYTSALDDSTIRDVAMSRIFMSGGTIHNELSVLVWFRVEQFDLPHYIWFLNDVNDAKSIYLVLTGSSSIEVNYRNEGILLFENVPLKEGTWNNIGYVFDKEGTSKLYFNGVLLQIIPYFGIGIPSSITTNYINLGKGVSGSCKCSLADFFIYTSALDDSTIRDVAMSRIF

Solvent-accessible surface area (backbone atoms only — not comparable to full-atom values): 15160 Å² total; per-residue (Å²): 130,68,46,22,45,31,52,68,20,26,22,39,38,37,33,37,22,38,65,51,96,68,60,67,27,25,47,34,31,45,19,24,77,80,64,79,43,33,40,33,36,32,36,33,76,90,32,28,44,33,37,32,34,62,95,75,42,80,72,42,77,46,80,49,95,68,49,71,75,40,79,45,30,43,36,41,31,31,30,76,84,35,37,36,36,36,26,53,63,39,39,82,75,48,75,43,71,53,82,75,72,70,65,66,55,51,33,17,35,24,36,32,26,32,23,28,46,97,87,44,61,16,49,27,45,53,49,39,38,37,38,36,57,43,51,67,51,68,66,56,44,24,52,58,47,60,66,61,84,130,127,64,38,11,47,26,53,68,21,26,24,42,38,38,33,38,22,39,65,50,96,69,61,69,29,25,46,37,31,47,19,22,78,79,65,78,41,34,40,34,37,33,36,32,76,89,33,30,43,33,37,32,33,60,96,74,42,79,73,43,76,45,79,49,93,66,50,71,74,39,80,45,30,43,36,41,30,31,31,75,86,34,37,36,36,36,26,53,64,39,38,83,73,47,75,40,70,52,81,75,71,69,66,66,54,50,44,24,19,24,44,32,21,38,28,27,46,97,87,43,63,15,54,28,43,53,50,38,37,38,39,36,56,42,51,66,52,69,66,57,47,24,51,57,47,59,67,60,84,130

Secondary structure (DSSP, 8-state):
-------S-EEEEEEEEESS--S-EEEEEEE-TTSS-EEEEEEETTTEEEEEETTTEEEEEEE----TT-EEEEEEEE-TTS-EEEEETTEEEEEE---S----TT----EEEESEETTEE-SEEEEEEEEESS---HHHHHHHHHT---/-------S-EEEEEEEEESS--S-EEEEEEE-TTSS-EEEEEEETTTEEEEEETTTEEEEEEE----TT-EEEEEEEE-TTS-EEEEETTEEEEEE---S----TT-SSSEEEESEETTEE-SEEEEEEEEESS---HHHHHHHHHT---

Nearest PDB structures (foldseek):
  7qpu-assembly2_B  TM=7.318E-01  e=1.784E-06  Clostridium botulinum
  6f0o-assembly1_A  TM=7.162E-01  e=1.688E-06  Clostridium botulinum A3 str. Loch Maree
  5mk7-assembly1_A  TM=7.281E-01  e=2.352E-06  Clostridium botulinum
  4jra-assembly1_A  TM=7.223E-01  e=3.659E-06  Clostridium botulinum
  5tpb-assembly2_B  TM=6.628E-01  e=2.933E-06  Clostridium botulinum